Protein AF-A0A166T336-F1 (afdb_monomer)

Structure (mmCIF, N/CA/C/O backbone):
data_AF-A0A166T336-F1
#
_entry.id   AF-A0A166T336-F1
#
loop_
_atom_site.group_PDB
_atom_site.id
_atom_site.type_symbol
_atom_site.label_atom_id
_atom_site.label_alt_id
_atom_site.label_comp_id
_atom_site.label_asym_id
_atom_site.label_entity_id
_atom_site.label_seq_id
_atom_site.pdbx_PDB_ins_code
_atom_site.Cartn_x
_atom_site.Cartn_y
_atom_site.Cartn_z
_atom_site.occupancy
_atom_site.B_iso_or_equiv
_atom_site.auth_seq_id
_atom_site.auth_comp_id
_atom_site.auth_asym_id
_atom_site.auth_atom_id
_atom_site.pdbx_PDB_model_num
ATOM 1 N N . MET A 1 1 ? -34.656 -11.145 31.952 1.00 68.62 1 MET A N 1
ATOM 2 C CA . MET A 1 1 ? -33.276 -11.587 32.269 1.00 68.62 1 MET A CA 1
ATOM 3 C C . MET A 1 1 ? -32.617 -12.523 31.241 1.00 68.62 1 MET A C 1
ATOM 5 O O . MET A 1 1 ? -31.450 -12.271 30.961 1.00 68.62 1 MET A O 1
ATOM 9 N N . PRO A 1 2 ? -33.261 -13.543 30.627 1.00 87.38 2 PRO A N 1
ATOM 10 C CA . PRO A 1 2 ? -32.553 -14.451 29.702 1.00 87.38 2 PRO A CA 1
ATOM 11 C C . PRO A 1 2 ? -32.035 -13.765 28.424 1.00 87.38 2 PRO A C 1
ATOM 13 O O . PRO A 1 2 ? -31.043 -14.204 27.848 1.00 87.38 2 PRO A O 1
ATOM 16 N N . SER A 1 3 ? -32.660 -12.661 28.005 1.00 90.25 3 SER A N 1
ATOM 17 C CA . SER A 1 3 ? -32.215 -11.829 26.881 1.00 90.25 3 SER A CA 1
ATOM 18 C C . SER A 1 3 ? -30.875 -11.129 27.141 1.00 90.25 3 SER A C 1
ATOM 20 O O . SER A 1 3 ? -30.007 -11.144 26.273 1.00 90.25 3 SER A O 1
ATOM 22 N N . LEU A 1 4 ? -30.671 -10.588 28.348 1.00 90.06 4 LEU A N 1
ATOM 23 C CA . LEU A 1 4 ? -29.434 -9.895 28.729 1.00 90.06 4 LEU A CA 1
ATOM 24 C C . LEU A 1 4 ? -28.234 -10.852 28.739 1.00 90.06 4 LEU A C 1
ATOM 26 O O . LEU A 1 4 ? -27.179 -10.531 28.201 1.00 90.06 4 LEU A O 1
ATOM 30 N N . LEU A 1 5 ? -28.411 -12.056 29.293 1.00 94.00 5 LEU A N 1
ATOM 31 C CA . LEU A 1 5 ? -27.352 -13.067 29.327 1.00 94.00 5 LEU A CA 1
ATOM 32 C C . LEU A 1 5 ? -26.955 -13.528 27.914 1.00 94.00 5 LEU A C 1
ATOM 34 O O . LEU A 1 5 ? -25.774 -13.733 27.644 1.00 94.00 5 LEU A O 1
ATOM 38 N N . ARG A 1 6 ? -27.926 -13.676 27.000 1.00 93.38 6 ARG A N 1
ATOM 39 C CA . ARG A 1 6 ? -27.652 -14.007 25.591 1.00 93.38 6 ARG A CA 1
ATOM 40 C C . ARG A 1 6 ? -26.873 -12.891 24.898 1.00 93.38 6 ARG A C 1
ATOM 42 O O . ARG A 1 6 ? -25.884 -13.189 24.239 1.00 93.38 6 ARG A O 1
ATOM 49 N N . LEU A 1 7 ? -27.271 -11.633 25.096 1.00 88.00 7 LEU A N 1
ATOM 50 C CA . LEU A 1 7 ? -26.566 -10.478 24.540 1.00 88.00 7 LEU A CA 1
ATOM 51 C C . LEU A 1 7 ? -25.111 -10.422 25.025 1.00 88.00 7 LEU A C 1
ATOM 53 O O . LEU A 1 7 ? -24.202 -10.325 24.207 1.00 88.00 7 LEU A O 1
ATOM 57 N N . LEU A 1 8 ? -24.883 -10.560 26.336 1.00 88.88 8 LEU A N 1
ATOM 58 C CA . LEU A 1 8 ? -23.537 -10.566 26.918 1.00 88.88 8 LEU A CA 1
ATOM 59 C C . LEU A 1 8 ? -22.659 -11.677 26.335 1.00 88.88 8 LEU A C 1
ATOM 61 O O . LEU A 1 8 ? -21.492 -11.441 26.040 1.00 88.88 8 LEU A O 1
ATOM 65 N N . ARG A 1 9 ? -23.220 -12.873 26.112 1.00 92.44 9 ARG A N 1
ATOM 66 C CA . ARG A 1 9 ? -22.494 -13.970 25.457 1.00 92.44 9 ARG A CA 1
ATOM 67 C C . ARG A 1 9 ? -22.109 -13.623 24.022 1.00 92.44 9 ARG A C 1
ATOM 69 O O . ARG A 1 9 ? -20.972 -13.870 23.645 1.00 92.44 9 ARG A O 1
ATOM 76 N N . VAL A 1 10 ? -23.019 -13.048 23.235 1.00 90.25 10 VAL A N 1
ATOM 77 C CA . VAL A 1 10 ? -22.729 -12.647 21.846 1.00 90.25 10 VAL A CA 1
ATOM 78 C C . VAL A 1 10 ? -21.634 -11.582 21.803 1.00 90.25 10 VAL A C 1
ATOM 80 O O . VAL A 1 10 ? -20.696 -11.715 21.025 1.00 90.25 10 VAL A O 1
ATOM 83 N N . VAL A 1 11 ? -21.706 -10.572 22.674 1.00 86.81 11 VAL A N 1
ATOM 84 C CA . VAL A 1 11 ? -20.679 -9.523 22.775 1.00 86.81 11 VAL A CA 1
ATOM 85 C C . VAL A 1 11 ? -19.325 -10.113 23.178 1.00 86.81 11 VAL A C 1
ATOM 87 O O . VAL A 1 11 ? -18.314 -9.785 22.562 1.00 86.81 11 VAL A O 1
ATOM 90 N N . ALA A 1 12 ? -19.297 -11.022 24.157 1.00 88.19 12 ALA A N 1
ATOM 91 C CA . ALA A 1 12 ? -18.069 -11.698 24.567 1.00 88.19 12 ALA A CA 1
ATOM 92 C C . ALA A 1 12 ? -17.454 -12.516 23.419 1.00 88.19 12 ALA A C 1
ATOM 94 O O . ALA A 1 12 ? -16.256 -12.415 23.170 1.00 88.19 12 ALA A O 1
ATOM 95 N N . TRP A 1 13 ? -18.264 -13.273 22.673 1.00 93.62 13 TRP A N 1
ATOM 96 C CA . TRP A 1 13 ? -17.788 -14.030 21.512 1.00 93.62 13 TRP A CA 1
ATOM 97 C C . TRP A 1 13 ? -17.299 -13.133 20.376 1.00 93.62 13 TRP A C 1
ATOM 99 O O . TRP A 1 13 ? -16.266 -13.427 19.780 1.00 93.62 13 TRP A O 1
ATOM 109 N N . ALA A 1 14 ? -17.990 -12.025 20.104 1.00 89.25 14 ALA A N 1
ATOM 110 C CA . ALA A 1 14 ? -17.545 -11.044 19.119 1.00 89.25 14 ALA A CA 1
ATOM 111 C C . ALA A 1 14 ? -16.184 -10.448 19.510 1.00 89.25 14 ALA A C 1
ATOM 113 O O . ALA A 1 14 ? -15.286 -10.369 18.675 1.00 89.25 14 ALA A O 1
ATOM 114 N N . PHE A 1 15 ? -16.000 -10.107 20.788 1.00 88.50 15 PHE A N 1
ATOM 115 C CA . PHE A 1 15 ? -14.723 -9.622 21.307 1.00 88.50 15 PHE A CA 1
ATOM 116 C C . PHE A 1 15 ? -13.604 -10.661 21.150 1.00 88.50 15 PHE A C 1
ATOM 118 O O . PHE A 1 15 ? -12.539 -10.335 20.628 1.00 88.50 15 PHE A O 1
ATOM 125 N N . VAL A 1 16 ? -13.853 -11.922 21.521 1.00 93.81 16 VAL A N 1
ATOM 126 C CA . VAL A 1 16 ? -12.892 -13.022 21.316 1.00 93.81 16 VAL A CA 1
ATOM 127 C C . VAL A 1 16 ? -12.541 -13.178 19.833 1.00 93.81 16 VAL A C 1
ATOM 129 O O . VAL A 1 16 ? -11.367 -13.327 19.503 1.00 93.81 16 VAL A O 1
ATOM 132 N N . GLY A 1 17 ? -13.524 -13.082 18.933 1.00 93.62 17 GLY A N 1
ATOM 133 C CA . GLY A 1 17 ? -13.304 -13.129 17.487 1.00 93.62 17 GLY A CA 1
ATOM 134 C C . GLY A 1 17 ? -12.414 -11.992 16.979 1.00 93.62 17 GLY A C 1
ATOM 135 O O . GLY A 1 17 ? -11.491 -12.236 16.206 1.00 93.62 17 GLY A O 1
ATOM 136 N N . VAL A 1 18 ? -12.629 -10.764 17.458 1.00 92.69 18 VAL A N 1
ATOM 137 C CA . VAL A 1 18 ? -11.790 -9.598 17.128 1.00 92.69 18 VAL A CA 1
ATOM 138 C C . VAL A 1 18 ? -10.354 -9.798 17.615 1.00 92.69 18 VAL A C 1
ATOM 140 O O . VAL A 1 18 ? -9.417 -9.593 16.847 1.00 92.69 18 VAL A O 1
ATOM 143 N N . VAL A 1 19 ? -10.166 -10.254 18.857 1.00 93.19 19 VAL A N 1
ATOM 144 C CA . VAL A 1 19 ? -8.833 -10.544 19.412 1.00 93.19 19 VAL A CA 1
ATOM 145 C C . VAL A 1 19 ? -8.134 -11.649 18.618 1.00 93.19 19 VAL A C 1
ATOM 147 O O . VAL A 1 19 ? -6.955 -11.515 18.297 1.00 93.19 19 VAL A O 1
ATOM 150 N N . ALA A 1 20 ? -8.854 -12.710 18.245 1.00 96.25 20 ALA A N 1
ATOM 151 C CA . ALA A 1 20 ? -8.314 -13.785 17.421 1.00 96.25 20 ALA A CA 1
ATOM 152 C C . ALA A 1 20 ? -7.894 -13.285 16.030 1.00 96.25 20 ALA A C 1
ATOM 154 O O . ALA A 1 20 ? -6.808 -13.623 15.568 1.00 96.25 20 ALA A O 1
ATOM 155 N N . LEU A 1 21 ? -8.698 -12.435 15.383 1.00 95.62 21 LEU A N 1
ATOM 156 C CA . LEU A 1 21 ? -8.349 -11.823 14.097 1.00 95.62 21 LEU A CA 1
ATOM 157 C C . LEU A 1 21 ? -7.102 -10.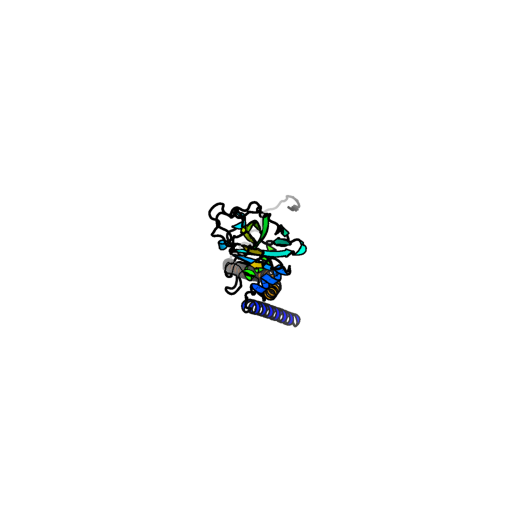939 14.195 1.00 95.62 21 LEU A C 1
ATOM 159 O O . LEU A 1 21 ? -6.235 -11.022 13.328 1.00 95.62 21 LEU A O 1
ATOM 163 N N . ILE A 1 22 ? -6.979 -10.136 15.257 1.00 93.62 22 ILE A N 1
ATOM 164 C CA . ILE A 1 22 ? -5.773 -9.338 15.519 1.00 93.62 22 ILE A CA 1
ATOM 165 C C . ILE A 1 22 ? -4.563 -10.259 15.718 1.00 93.62 22 ILE A C 1
ATOM 167 O O . ILE A 1 22 ? -3.517 -10.026 15.119 1.00 93.62 22 ILE A O 1
ATOM 171 N N . ALA A 1 23 ? -4.700 -11.331 16.502 1.00 95.12 23 ALA A N 1
ATOM 172 C CA . ALA A 1 23 ? -3.620 -12.290 16.720 1.00 95.12 23 ALA A CA 1
ATOM 173 C C . ALA A 1 23 ? -3.179 -12.958 15.409 1.00 95.12 23 ALA A C 1
ATOM 175 O O . ALA A 1 23 ? -1.985 -13.011 15.122 1.00 95.12 23 ALA A O 1
ATOM 176 N N . VAL A 1 24 ? -4.130 -13.397 14.575 1.00 95.81 24 VAL A N 1
ATOM 177 C CA . VAL A 1 24 ? -3.839 -13.944 13.241 1.00 95.81 24 VAL A CA 1
ATOM 178 C C . VAL A 1 24 ? -3.132 -12.902 12.381 1.00 95.81 24 VAL A C 1
ATOM 180 O O . VAL A 1 24 ? -2.123 -13.223 11.766 1.00 95.81 24 VAL A O 1
ATOM 183 N N . PHE A 1 25 ? -3.605 -11.654 12.367 1.00 93.75 25 PHE A N 1
ATOM 184 C CA . PHE A 1 25 ? -2.986 -10.570 11.605 1.00 93.75 25 PHE A CA 1
ATOM 185 C C . PHE A 1 25 ? -1.523 -10.326 12.007 1.00 93.75 25 PHE A C 1
ATOM 187 O O . PHE A 1 25 ? -0.658 -10.187 11.141 1.00 93.75 25 PHE A O 1
ATOM 194 N N . VAL A 1 26 ? -1.242 -10.302 13.312 1.00 93.00 26 VAL A N 1
ATOM 195 C CA . VAL A 1 26 ? 0.105 -10.103 13.862 1.00 93.00 26 VAL A CA 1
ATOM 196 C C . VAL A 1 26 ? 1.005 -11.296 13.524 1.00 93.00 26 VAL A C 1
ATOM 198 O O . VAL A 1 26 ? 2.103 -11.100 13.014 1.00 93.00 26 VAL A O 1
ATOM 201 N N . ILE A 1 27 ? 0.539 -12.527 13.745 1.00 95.1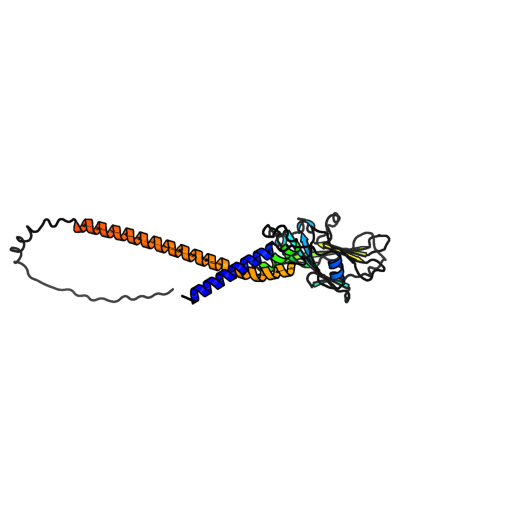9 27 ILE A N 1
ATOM 202 C CA . ILE A 1 27 ? 1.351 -13.748 13.589 1.00 95.19 27 ILE A CA 1
ATOM 203 C C . ILE A 1 27 ? 1.592 -14.112 12.121 1.00 95.19 27 ILE A C 1
ATOM 205 O O . ILE A 1 27 ? 2.584 -14.774 11.813 1.00 95.19 27 ILE A O 1
ATOM 209 N N . LEU A 1 28 ? 0.706 -13.705 11.206 1.00 94.94 28 LEU A N 1
ATOM 210 C CA . LEU A 1 28 ? 0.866 -14.021 9.791 1.00 94.94 28 LEU A CA 1
ATOM 211 C C . LEU A 1 28 ? 2.255 -13.537 9.324 1.00 94.94 28 LEU A C 1
ATOM 213 O O . LEU A 1 28 ? 2.646 -12.413 9.656 1.00 94.94 28 LEU A O 1
ATOM 217 N N . PRO A 1 29 ? 3.025 -14.341 8.574 1.00 94.25 29 PRO A N 1
ATOM 218 C CA . PRO A 1 29 ? 4.284 -13.894 7.981 1.00 94.25 29 PRO A CA 1
ATOM 219 C C . PRO A 1 29 ? 4.010 -13.004 6.763 1.00 94.25 29 PRO A C 1
ATOM 221 O O . PRO A 1 29 ? 2.912 -13.028 6.218 1.00 94.25 29 PRO A O 1
ATOM 224 N N . SER A 1 30 ? 4.974 -12.197 6.320 1.00 93.31 30 SER A N 1
ATOM 225 C CA . SER A 1 30 ? 4.875 -11.406 5.078 1.00 93.31 30 SER A CA 1
ATOM 226 C C . SER A 1 30 ? 5.992 -11.839 4.114 1.00 93.31 30 SER A C 1
ATOM 228 O O . SER A 1 30 ? 6.984 -11.131 3.951 1.00 93.31 30 SER A O 1
ATOM 230 N N . PRO A 1 31 ? 5.903 -13.054 3.534 1.00 94.12 31 PRO A N 1
ATOM 231 C CA . PRO A 1 31 ? 6.955 -13.573 2.666 1.00 94.12 31 PRO A CA 1
ATOM 232 C C . PRO A 1 31 ? 7.032 -12.771 1.364 1.00 94.12 31 PRO A C 1
ATOM 234 O O . PRO A 1 31 ? 6.005 -12.479 0.745 1.00 94.12 31 PRO A O 1
ATOM 237 N N . ALA A 1 32 ? 8.249 -12.445 0.931 1.00 90.81 32 ALA A N 1
ATOM 238 C CA . ALA A 1 32 ? 8.471 -11.815 -0.364 1.00 90.81 32 ALA A CA 1
ATOM 239 C C . ALA A 1 32 ? 8.091 -12.769 -1.509 1.00 90.81 32 ALA A C 1
ATOM 241 O O . ALA A 1 32 ? 8.280 -13.983 -1.417 1.00 90.81 32 ALA A O 1
ATOM 242 N N . VAL A 1 33 ? 7.555 -12.208 -2.592 1.00 92.75 33 VAL A N 1
ATOM 243 C CA . VAL A 1 33 ? 7.304 -12.945 -3.837 1.00 92.75 33 VAL A CA 1
ATOM 244 C C . VAL A 1 33 ? 8.614 -13.057 -4.614 1.00 92.75 33 VAL A C 1
ATOM 246 O O . VAL A 1 33 ? 9.404 -12.114 -4.632 1.00 92.75 33 VAL A O 1
ATOM 249 N N . LEU A 1 34 ? 8.841 -14.209 -5.246 1.00 93.31 34 LEU A N 1
ATOM 250 C CA . LEU A 1 34 ? 9.994 -14.440 -6.115 1.00 93.31 34 LEU A CA 1
ATOM 251 C C . LEU A 1 34 ? 9.969 -13.476 -7.306 1.00 93.31 34 LEU A C 1
ATOM 253 O O . LEU A 1 34 ? 8.948 -13.350 -7.979 1.00 93.31 34 LEU A O 1
ATOM 257 N N . GLU A 1 35 ? 11.106 -12.841 -7.590 1.00 91.56 35 GLU A N 1
ATOM 258 C CA . GLU A 1 35 ? 11.225 -11.875 -8.689 1.00 91.56 35 GLU A CA 1
ATOM 259 C C . GLU A 1 35 ? 10.872 -12.499 -10.042 1.00 91.56 35 GLU A C 1
ATOM 261 O O . GLU A 1 35 ? 10.060 -11.941 -10.768 1.00 91.56 35 GLU A O 1
ATOM 266 N N . SER A 1 36 ? 11.328 -13.723 -10.318 1.00 92.56 36 SER A N 1
ATOM 267 C CA . SER A 1 36 ? 10.994 -14.441 -11.556 1.00 92.56 36 SER A CA 1
ATOM 268 C C . SER A 1 36 ? 9.488 -14.625 -11.773 1.00 92.56 36 SER A C 1
ATOM 270 O O . SER A 1 36 ? 9.009 -14.577 -12.903 1.00 92.56 36 SER A O 1
ATOM 272 N N . THR A 1 37 ? 8.706 -14.801 -10.702 1.00 93.56 37 THR A N 1
ATOM 273 C CA . THR A 1 37 ? 7.242 -14.857 -10.802 1.00 93.56 37 THR A CA 1
ATOM 274 C C . THR A 1 37 ? 6.666 -13.506 -11.214 1.00 93.56 37 THR A C 1
ATOM 276 O O . THR A 1 37 ? 5.720 -13.461 -11.989 1.00 93.56 37 THR A O 1
ATOM 279 N N . LEU A 1 38 ? 7.227 -12.402 -10.721 1.00 94.06 38 LEU A N 1
ATOM 280 C CA . LEU A 1 38 ? 6.783 -11.054 -11.078 1.00 94.06 38 LEU A CA 1
ATOM 281 C C . LEU A 1 38 ? 7.121 -10.725 -12.531 1.00 94.06 38 LEU A C 1
ATOM 283 O O . LEU A 1 38 ? 6.275 -10.174 -13.226 1.00 94.06 38 LEU A O 1
ATOM 287 N N . GLU A 1 39 ? 8.323 -11.086 -12.980 1.00 94.00 39 GLU A N 1
ATOM 288 C CA . GLU A 1 39 ? 8.782 -10.907 -14.362 1.00 94.00 39 GLU A CA 1
ATOM 289 C C . GLU A 1 39 ? 7.899 -11.675 -15.350 1.00 94.00 39 GLU A C 1
ATOM 291 O O . GLU A 1 39 ? 7.474 -11.122 -16.363 1.00 94.00 39 GLU A O 1
ATOM 296 N N . ASN A 1 40 ? 7.554 -12.922 -15.018 1.00 94.56 40 ASN A N 1
ATOM 297 C CA . ASN A 1 40 ? 6.629 -13.715 -15.822 1.00 94.56 40 ASN A CA 1
ATOM 298 C C . ASN A 1 40 ? 5.217 -13.120 -15.794 1.00 94.56 40 ASN A C 1
ATOM 300 O O . ASN A 1 40 ? 4.627 -12.919 -16.846 1.00 94.56 40 ASN A O 1
ATOM 304 N N . ASN A 1 41 ? 4.705 -12.744 -14.616 1.00 95.81 41 ASN A N 1
ATOM 305 C CA . ASN A 1 41 ? 3.370 -12.159 -14.495 1.00 95.81 41 ASN A CA 1
ATOM 306 C C . ASN A 1 41 ? 3.215 -10.899 -15.352 1.00 95.81 41 ASN A C 1
ATOM 308 O O . ASN A 1 41 ? 2.233 -10.783 -16.076 1.00 95.81 41 ASN A O 1
ATOM 312 N N . ILE A 1 42 ? 4.166 -9.958 -15.286 1.00 95.50 42 ILE A N 1
ATOM 313 C CA . ILE A 1 42 ? 4.071 -8.742 -16.099 1.00 95.50 42 ILE A CA 1
ATOM 314 C C . ILE A 1 42 ? 4.178 -9.066 -17.590 1.00 95.50 42 ILE A C 1
ATOM 316 O O . ILE A 1 42 ? 3.417 -8.502 -18.367 1.00 95.50 42 ILE A O 1
ATOM 320 N N . ARG A 1 43 ? 5.054 -9.998 -17.989 1.00 93.62 43 ARG A N 1
ATOM 321 C CA . ARG A 1 43 ? 5.187 -10.443 -19.383 1.00 93.62 43 ARG A CA 1
ATOM 322 C C . ARG A 1 43 ? 3.896 -11.065 -19.914 1.00 93.62 43 ARG A C 1
ATOM 324 O O . ARG A 1 43 ? 3.513 -10.758 -21.034 1.00 93.62 43 ARG A O 1
ATOM 331 N N . ASP A 1 44 ? 3.201 -11.835 -19.082 1.00 94.75 44 ASP A N 1
ATOM 332 C CA . ASP A 1 44 ? 1.901 -12.449 -19.383 1.00 94.75 44 ASP A CA 1
ATOM 333 C C . ASP A 1 44 ? 0.732 -11.437 -19.331 1.00 94.75 44 ASP A C 1
ATOM 335 O O . ASP A 1 44 ? -0.441 -11.807 -19.414 1.00 94.75 44 ASP A O 1
ATOM 339 N N . GLY A 1 45 ? 1.028 -10.146 -19.142 1.00 95.06 45 GLY A N 1
ATOM 340 C CA . GLY A 1 45 ? 0.048 -9.066 -19.051 1.00 95.06 45 GLY A CA 1
ATOM 341 C C . GLY A 1 45 ? -0.741 -9.024 -17.744 1.00 95.06 45 GLY A C 1
ATOM 342 O O . GLY A 1 45 ? -1.726 -8.289 -17.628 1.00 95.06 45 GLY A O 1
ATOM 343 N N . LEU A 1 46 ? -0.315 -9.773 -16.725 1.00 96.75 46 LEU A N 1
ATOM 344 C CA . LEU A 1 46 ? -0.891 -9.695 -15.390 1.00 96.75 46 LEU A CA 1
ATOM 345 C C . LEU A 1 46 ? -0.360 -8.456 -14.652 1.00 96.75 46 LEU A C 1
ATOM 347 O O . LEU A 1 46 ? 0.828 -8.131 -14.721 1.00 96.75 46 LEU A O 1
ATOM 351 N N . PRO A 1 47 ? -1.218 -7.758 -13.892 1.00 96.44 47 PRO A N 1
ATOM 352 C CA . PRO A 1 47 ? -0.806 -6.563 -13.181 1.00 96.44 47 PRO A CA 1
ATOM 353 C C . PRO A 1 47 ? 0.147 -6.893 -12.028 1.00 96.44 47 PRO A C 1
ATOM 355 O O . PRO A 1 47 ? -0.181 -7.665 -11.124 1.00 96.44 47 PRO A O 1
ATOM 358 N N . VAL A 1 48 ? 1.293 -6.221 -12.003 1.00 96.56 48 VAL A N 1
ATOM 359 C CA . VAL A 1 48 ? 2.301 -6.322 -10.948 1.00 96.56 48 VAL A CA 1
ATOM 360 C C . VAL A 1 48 ? 2.326 -5.037 -10.134 1.00 96.56 48 VAL A C 1
ATOM 362 O O . VAL A 1 48 ? 2.660 -3.959 -10.618 1.00 96.56 48 VAL A O 1
ATOM 365 N N . MET A 1 49 ? 1.980 -5.147 -8.857 1.00 95.81 49 MET A N 1
ATOM 366 C CA . MET A 1 49 ? 2.032 -4.036 -7.912 1.00 95.81 49 MET A CA 1
ATOM 367 C C . MET A 1 49 ? 3.416 -3.996 -7.254 1.00 95.81 49 MET A C 1
ATOM 369 O O . MET A 1 49 ? 3.838 -4.985 -6.655 1.00 95.81 49 MET A O 1
ATOM 373 N N . ARG A 1 50 ? 4.107 -2.857 -7.328 1.00 95.94 50 ARG A N 1
ATOM 374 C CA . ARG A 1 50 ? 5.411 -2.634 -6.689 1.00 95.94 50 ARG A CA 1
ATOM 375 C C . ARG A 1 50 ? 5.373 -1.411 -5.793 1.00 95.94 50 ARG A C 1
ATOM 377 O O . ARG A 1 50 ? 4.892 -0.366 -6.216 1.00 95.94 50 ARG A O 1
ATOM 384 N N . ALA A 1 51 ? 5.893 -1.536 -4.578 1.00 95.12 51 ALA A N 1
ATOM 385 C CA . ALA A 1 51 ? 6.152 -0.411 -3.691 1.00 95.12 51 ALA A CA 1
ATOM 386 C C . ALA A 1 51 ? 7.637 -0.050 -3.697 1.00 95.12 51 ALA A C 1
ATOM 388 O O . ALA A 1 51 ? 8.484 -0.934 -3.790 1.00 95.12 51 ALA A O 1
ATOM 389 N N . TYR A 1 52 ? 7.932 1.237 -3.568 1.00 94.75 52 TYR A N 1
ATOM 390 C CA . TYR A 1 52 ? 9.253 1.842 -3.664 1.00 94.75 52 TYR A CA 1
ATOM 391 C C . TYR A 1 52 ? 9.450 2.817 -2.506 1.00 94.75 52 TYR A C 1
ATOM 393 O O . TYR A 1 52 ? 8.534 3.564 -2.155 1.00 94.75 52 TYR A O 1
ATOM 401 N N . LYS A 1 53 ? 10.650 2.841 -1.925 1.00 92.06 53 LYS A N 1
ATOM 402 C CA . LYS A 1 53 ? 11.012 3.832 -0.901 1.00 92.06 53 LYS A CA 1
ATOM 403 C C . LYS A 1 53 ? 11.253 5.200 -1.528 1.00 92.06 53 LYS A C 1
ATOM 405 O O . LYS A 1 53 ? 12.113 5.336 -2.393 1.00 92.06 53 LYS A O 1
ATOM 410 N N . VAL A 1 54 ? 10.558 6.226 -1.051 1.00 89.50 54 VAL A N 1
ATOM 411 C CA . VAL A 1 54 ? 10.640 7.591 -1.595 1.00 89.50 54 VAL A CA 1
ATOM 412 C C . VAL A 1 54 ? 12.089 8.092 -1.631 1.00 89.50 54 VAL A C 1
ATOM 414 O O . VAL A 1 54 ? 12.559 8.523 -2.679 1.00 89.50 54 VAL A O 1
ATOM 417 N N . GLU A 1 55 ? 12.828 7.938 -0.531 1.00 87.06 55 GLU A N 1
ATOM 418 C CA . GLU A 1 55 ? 14.197 8.459 -0.366 1.00 87.06 55 GLU A CA 1
ATOM 419 C C . GLU A 1 55 ? 15.214 7.941 -1.394 1.00 87.06 55 GLU A C 1
ATOM 421 O O . GLU A 1 55 ? 16.218 8.599 -1.653 1.00 87.06 55 GLU A O 1
ATOM 426 N N . GLN A 1 56 ? 14.972 6.759 -1.967 1.00 88.06 56 GLN A N 1
ATOM 427 C CA . GLN A 1 56 ? 15.909 6.100 -2.884 1.00 88.06 56 GLN A CA 1
ATOM 428 C C . GLN A 1 56 ? 15.656 6.470 -4.342 1.00 88.06 56 GLN A C 1
ATOM 430 O O . GLN A 1 56 ? 16.591 6.568 -5.130 1.00 88.06 56 GLN A O 1
ATOM 435 N N . PHE A 1 57 ? 14.390 6.673 -4.706 1.00 87.25 57 PHE A N 1
ATOM 436 C CA . PHE A 1 57 ? 13.981 6.905 -6.093 1.00 87.25 57 PHE A CA 1
ATOM 437 C C . PHE A 1 57 ? 13.658 8.372 -6.383 1.00 87.25 57 PHE A C 1
ATOM 439 O O . PHE A 1 57 ? 13.485 8.745 -7.543 1.00 87.25 57 PHE A O 1
ATOM 446 N N . MET A 1 58 ? 13.566 9.208 -5.347 1.00 81.06 58 MET A N 1
ATOM 447 C CA . MET A 1 58 ? 13.229 10.620 -5.465 1.00 81.06 58 MET A CA 1
ATOM 448 C C . MET A 1 58 ? 14.231 11.476 -4.689 1.00 81.06 58 MET A C 1
ATOM 450 O O . MET A 1 58 ? 14.191 11.514 -3.456 1.00 81.06 58 MET A O 1
ATOM 454 N N . PRO A 1 59 ? 15.129 12.203 -5.374 1.00 69.94 59 PRO A N 1
ATOM 455 C CA . PRO A 1 59 ? 16.001 13.146 -4.701 1.00 69.94 59 PRO A CA 1
ATOM 456 C C . PRO A 1 59 ? 15.176 14.279 -4.082 1.00 69.94 59 PRO A C 1
ATOM 458 O O . PRO A 1 59 ? 14.167 14.735 -4.623 1.00 69.94 59 PRO A O 1
ATOM 461 N N . HIS A 1 60 ? 15.666 14.775 -2.950 1.00 68.00 60 HIS A N 1
ATOM 462 C CA . HIS A 1 60 ? 15.032 15.795 -2.114 1.00 68.00 60 HIS A CA 1
ATOM 463 C C . HIS A 1 60 ? 14.635 17.089 -2.852 1.00 68.00 60 HIS A C 1
ATOM 465 O O . HIS A 1 60 ? 13.774 17.823 -2.374 1.00 68.00 60 HIS A O 1
ATOM 471 N N . SER A 1 61 ? 15.244 17.374 -4.004 1.00 58.88 61 SER A N 1
ATOM 472 C CA . SER A 1 61 ? 15.019 18.578 -4.810 1.00 58.88 61 SER A CA 1
ATOM 473 C C . SER A 1 61 ? 13.792 18.523 -5.729 1.00 58.88 61 SER A C 1
ATOM 475 O O . SER A 1 61 ? 13.399 19.559 -6.258 1.00 58.88 61 SER A O 1
ATOM 477 N N . ILE A 1 62 ? 13.195 17.345 -5.948 1.00 59.38 62 ILE A N 1
ATOM 478 C CA . ILE A 1 62 ? 12.130 17.135 -6.950 1.00 59.38 62 ILE A CA 1
ATOM 479 C C . ILE A 1 62 ? 10.718 17.295 -6.365 1.00 59.38 62 ILE A C 1
ATOM 481 O O . ILE A 1 62 ? 9.739 17.412 -7.105 1.00 59.38 62 ILE A O 1
ATOM 485 N N . PHE A 1 63 ? 10.587 17.352 -5.042 1.00 59.03 63 PHE A N 1
ATOM 486 C CA . PHE A 1 63 ? 9.282 17.456 -4.404 1.00 59.03 63 PHE A CA 1
ATOM 487 C C . PHE A 1 63 ? 8.655 18.833 -4.635 1.00 59.03 63 PHE A C 1
ATOM 489 O O . PHE A 1 63 ? 9.110 19.846 -4.106 1.00 59.03 63 PHE A O 1
ATOM 496 N N . THR A 1 64 ? 7.540 18.855 -5.362 1.00 53.44 64 THR A N 1
ATOM 497 C CA . THR A 1 64 ? 6.519 19.883 -5.158 1.00 53.44 64 THR A CA 1
ATOM 498 C C . THR A 1 64 ? 5.967 19.722 -3.738 1.00 53.44 64 THR A C 1
ATOM 500 O O . THR A 1 64 ? 5.884 18.603 -3.224 1.00 53.44 64 THR A O 1
ATOM 503 N N . SER A 1 65 ? 5.608 20.827 -3.081 1.00 54.09 65 SER A N 1
ATOM 504 C CA . SER A 1 65 ? 5.169 20.881 -1.672 1.00 54.09 65 SER A CA 1
ATOM 505 C C . SER A 1 65 ? 4.109 19.841 -1.275 1.00 54.09 65 SER A C 1
ATOM 507 O O . SER A 1 65 ? 4.031 19.469 -0.107 1.00 54.09 65 SER A O 1
ATOM 509 N N . ASP A 1 66 ? 3.329 19.339 -2.233 1.00 53.19 66 ASP A N 1
ATOM 510 C CA . ASP A 1 66 ? 2.237 18.390 -2.004 1.00 53.19 66 ASP A CA 1
ATOM 511 C C . ASP A 1 66 ? 2.702 16.952 -1.733 1.00 53.19 66 ASP A C 1
ATOM 513 O O . ASP A 1 66 ? 2.113 16.263 -0.902 1.00 53.19 66 ASP A O 1
ATOM 517 N N . ALA A 1 67 ? 3.785 16.498 -2.374 1.00 48.19 67 ALA A N 1
ATOM 518 C CA . ALA A 1 67 ? 4.301 15.135 -2.202 1.00 48.19 67 ALA A CA 1
ATOM 519 C C . ALA A 1 67 ? 5.083 14.962 -0.888 1.00 48.19 67 ALA A C 1
ATOM 521 O O . ALA A 1 67 ? 5.266 13.842 -0.416 1.00 48.19 67 ALA A O 1
ATOM 522 N N . ARG A 1 68 ? 5.504 16.078 -0.277 1.00 50.53 68 ARG A N 1
ATOM 523 C CA . ARG A 1 68 ? 6.200 16.118 1.013 1.00 50.53 68 ARG A CA 1
ATOM 524 C C . ARG A 1 68 ? 5.323 16.655 2.141 1.00 50.53 68 ARG A C 1
ATOM 526 O O . ARG A 1 68 ? 5.861 17.163 3.127 1.00 50.53 68 ARG A O 1
ATOM 533 N N . ARG A 1 69 ? 3.990 16.496 2.065 1.00 54.94 69 ARG A N 1
ATOM 534 C CA . ARG A 1 69 ? 3.217 16.439 3.319 1.00 54.94 69 ARG A CA 1
ATOM 535 C C . ARG A 1 69 ? 3.947 15.427 4.219 1.00 54.94 69 ARG A C 1
ATOM 537 O O . ARG A 1 69 ? 4.205 14.321 3.749 1.00 54.94 69 ARG A O 1
ATOM 544 N N . PRO A 1 70 ? 4.383 15.821 5.425 1.00 51.97 70 PRO A N 1
ATOM 545 C CA . PRO A 1 70 ? 5.705 15.468 5.972 1.00 51.97 70 PRO A CA 1
ATOM 546 C C . PRO A 1 70 ? 5.952 14.002 6.388 1.00 51.97 70 PRO A C 1
ATOM 548 O O . PRO A 1 70 ? 6.842 13.759 7.191 1.00 51.97 70 PRO A O 1
ATOM 551 N N . LEU A 1 71 ? 5.203 13.017 5.887 1.00 58.81 71 LEU A N 1
ATOM 552 C CA . LEU A 1 71 ? 5.150 11.671 6.466 1.00 58.81 71 LEU A CA 1
ATOM 553 C C . LEU A 1 71 ? 5.196 10.503 5.455 1.00 58.81 71 LEU A C 1
ATOM 555 O O . LEU A 1 71 ? 5.069 9.361 5.882 1.00 58.81 71 LEU A O 1
ATOM 559 N N . LYS A 1 72 ? 5.327 10.733 4.136 1.00 78.06 72 LYS A N 1
ATOM 560 C CA . LYS A 1 72 ? 5.281 9.628 3.151 1.00 78.06 72 LYS A CA 1
ATOM 561 C C . LYS A 1 72 ? 6.664 9.038 2.882 1.00 78.06 72 LYS A C 1
ATOM 563 O O . LYS A 1 72 ? 7.488 9.674 2.231 1.00 78.06 72 LYS A O 1
ATOM 568 N N . ASP A 1 73 ? 6.870 7.795 3.308 1.00 87.62 73 ASP A N 1
ATOM 569 C CA . ASP A 1 73 ? 8.152 7.083 3.185 1.00 87.62 73 ASP A CA 1
ATOM 570 C C . ASP A 1 73 ? 8.199 6.150 1.967 1.00 87.62 73 ASP A C 1
ATOM 572 O O . ASP A 1 73 ? 9.272 5.754 1.499 1.00 87.62 73 ASP A O 1
ATOM 576 N N . ALA A 1 74 ? 7.032 5.779 1.437 1.00 91.69 74 ALA A N 1
ATOM 577 C CA . ALA A 1 74 ? 6.906 4.840 0.335 1.00 91.69 74 ALA A CA 1
ATOM 578 C C . ALA A 1 74 ? 5.787 5.227 -0.636 1.00 91.69 74 ALA A C 1
ATOM 580 O O . ALA A 1 74 ? 4.831 5.923 -0.292 1.00 91.69 74 ALA A O 1
ATOM 581 N N . PHE A 1 75 ? 5.891 4.737 -1.864 1.00 92.19 75 PHE A N 1
ATOM 582 C CA . PHE A 1 75 ? 4.842 4.842 -2.870 1.00 92.19 75 PHE A CA 1
ATOM 583 C C . PHE A 1 75 ? 4.699 3.537 -3.640 1.00 92.19 75 PHE A C 1
ATOM 585 O O . PHE A 1 75 ? 5.653 2.773 -3.736 1.00 92.19 75 PHE A O 1
ATOM 592 N N . ALA A 1 76 ? 3.523 3.273 -4.203 1.00 93.81 76 ALA A N 1
ATOM 593 C CA . ALA A 1 76 ? 3.248 2.059 -4.953 1.00 93.81 76 ALA A CA 1
ATOM 594 C C . ALA A 1 76 ? 2.710 2.347 -6.361 1.00 93.81 76 ALA A C 1
ATOM 596 O O . ALA A 1 76 ? 1.857 3.217 -6.562 1.00 93.81 76 ALA A O 1
ATOM 597 N N . ILE A 1 77 ? 3.215 1.581 -7.330 1.00 94.69 77 ILE A N 1
ATOM 598 C CA . ILE A 1 77 ? 2.919 1.674 -8.760 1.00 94.69 77 ILE A CA 1
ATOM 599 C C . ILE A 1 77 ? 2.510 0.304 -9.291 1.00 94.69 77 ILE A C 1
ATOM 601 O O . ILE A 1 77 ? 3.185 -0.698 -9.038 1.00 94.69 77 ILE A O 1
ATOM 605 N N . LYS A 1 78 ? 1.373 0.255 -9.990 1.00 95.88 78 LYS A N 1
ATOM 606 C CA . LYS A 1 78 ? 0.857 -0.939 -10.657 1.00 95.88 78 LYS A CA 1
ATOM 607 C C . LYS A 1 78 ? 1.356 -0.916 -12.091 1.00 95.88 78 LYS A C 1
ATOM 609 O O . LYS A 1 78 ? 1.045 0.010 -12.834 1.00 95.88 78 LYS A O 1
ATOM 614 N N . TRP A 1 79 ? 2.115 -1.928 -12.458 1.00 96.44 79 TRP A N 1
ATOM 615 C CA . TRP A 1 79 ? 2.666 -2.113 -13.787 1.00 96.44 79 TRP A CA 1
ATOM 616 C C . TRP A 1 79 ? 1.874 -3.193 -14.506 1.00 96.44 79 TRP A C 1
ATOM 618 O O . TRP A 1 79 ? 1.670 -4.272 -13.954 1.00 96.44 79 TRP A O 1
ATOM 628 N N . THR A 1 80 ? 1.453 -2.917 -15.731 1.00 96.94 80 THR A N 1
ATOM 629 C CA . THR A 1 80 ? 0.820 -3.912 -16.600 1.00 96.94 80 THR A CA 1
ATOM 630 C C . THR A 1 80 ? 1.418 -3.751 -17.986 1.00 96.94 80 THR A C 1
ATOM 632 O O . THR A 1 80 ? 1.535 -2.627 -18.469 1.00 96.94 80 THR A O 1
ATOM 635 N N . TYR A 1 81 ? 1.808 -4.844 -18.629 1.00 95.81 81 TYR A N 1
ATOM 636 C CA . TYR A 1 81 ? 2.284 -4.814 -20.006 1.00 95.81 81 TYR A CA 1
ATOM 637 C C . TYR A 1 81 ? 1.202 -5.364 -20.932 1.00 95.81 81 TYR A C 1
ATOM 639 O O . TYR A 1 81 ? 0.633 -6.418 -20.679 1.00 95.81 81 TYR A O 1
ATOM 647 N N . ASP A 1 82 ? 0.890 -4.622 -21.984 1.00 95.19 82 ASP A N 1
ATOM 648 C CA . ASP A 1 82 ? 0.004 -5.076 -23.049 1.00 95.19 82 ASP A CA 1
ATOM 649 C C . ASP A 1 82 ? 0.859 -5.431 -24.262 1.00 95.19 82 ASP A C 1
ATOM 651 O O . ASP A 1 82 ? 1.348 -4.546 -24.973 1.00 95.19 82 ASP A O 1
ATOM 655 N N . GLU A 1 83 ? 1.046 -6.735 -24.460 1.00 91.69 83 GLU A N 1
ATOM 656 C CA . GLU A 1 83 ? 1.841 -7.310 -25.545 1.00 91.69 83 GLU A CA 1
ATOM 657 C C . GLU A 1 83 ? 1.282 -6.929 -26.923 1.00 91.69 83 GLU A C 1
ATOM 659 O O . GLU A 1 83 ? 2.051 -6.609 -27.828 1.00 91.69 83 GLU A O 1
ATOM 664 N N . ASN A 1 84 ? -0.046 -6.856 -27.075 1.00 92.25 84 ASN A N 1
ATOM 665 C CA . ASN A 1 84 ? -0.681 -6.595 -28.373 1.00 92.25 84 ASN A CA 1
ATOM 666 C C . ASN A 1 84 ? -0.348 -5.199 -28.903 1.00 92.25 84 ASN A C 1
ATOM 668 O O . ASN A 1 84 ? -0.148 -5.007 -30.100 1.00 92.25 84 ASN A O 1
ATOM 672 N N . ASN A 1 85 ? -0.305 -4.219 -28.001 1.00 90.69 85 ASN A N 1
ATOM 673 C CA . ASN A 1 85 ? -0.014 -2.829 -28.341 1.00 90.69 85 ASN A CA 1
ATOM 674 C C . ASN A 1 85 ? 1.448 -2.446 -28.065 1.00 90.69 85 ASN A C 1
ATOM 676 O O . ASN A 1 85 ? 1.838 -1.297 -28.290 1.00 90.69 85 ASN A O 1
ATOM 680 N N . ASN A 1 86 ? 2.242 -3.388 -27.549 1.00 89.56 86 ASN A N 1
ATOM 681 C CA . ASN A 1 86 ? 3.571 -3.166 -26.998 1.00 89.56 86 ASN A CA 1
ATOM 682 C C . ASN A 1 86 ? 3.629 -1.946 -26.061 1.00 89.56 86 ASN A C 1
ATOM 684 O O . ASN A 1 86 ? 4.500 -1.073 -26.166 1.00 89.56 86 ASN A O 1
ATOM 688 N N . THR A 1 87 ? 2.642 -1.836 -25.170 1.00 91.38 87 THR A N 1
ATOM 689 C CA . THR A 1 87 ? 2.514 -0.688 -24.269 1.00 91.38 87 THR A CA 1
ATOM 690 C C . THR A 1 87 ? 2.674 -1.087 -22.824 1.00 91.38 87 THR A C 1
ATOM 692 O O . THR A 1 87 ? 2.063 -2.049 -22.370 1.00 91.38 87 THR A O 1
ATOM 695 N N . LEU A 1 88 ? 3.431 -0.290 -22.076 1.00 92.31 88 LEU A N 1
ATOM 696 C CA . LEU A 1 88 ? 3.430 -0.372 -20.628 1.00 92.31 88 LEU A CA 1
ATOM 697 C C . LEU A 1 88 ? 2.381 0.586 -20.057 1.00 92.31 88 LEU A C 1
ATOM 699 O O . LEU A 1 88 ? 2.422 1.805 -20.279 1.00 92.31 88 LEU A O 1
ATOM 703 N N . LEU A 1 89 ? 1.455 0.013 -19.300 1.00 94.19 89 LEU A N 1
ATOM 704 C CA . LEU A 1 89 ? 0.462 0.724 -18.522 1.00 94.19 89 LEU A CA 1
ATOM 705 C C . LEU A 1 89 ? 0.982 0.930 -17.102 1.00 94.19 89 LEU A C 1
ATOM 707 O O . LEU A 1 89 ? 1.541 0.023 -16.479 1.00 94.19 89 LEU A O 1
ATOM 711 N N . VAL A 1 90 ? 0.746 2.129 -16.581 1.00 93.50 90 VAL A N 1
ATOM 712 C CA . VAL A 1 90 ? 1.064 2.493 -15.202 1.00 93.50 90 VAL A CA 1
ATOM 713 C C . VAL A 1 90 ? -0.230 2.894 -14.517 1.00 93.50 90 VAL A C 1
ATOM 715 O O . VAL A 1 90 ? -0.895 3.830 -14.946 1.00 93.50 90 VAL A O 1
ATOM 718 N N . ASN A 1 91 ? -0.619 2.154 -13.480 1.00 91.12 91 ASN A N 1
ATOM 719 C CA . ASN A 1 91 ? -1.911 2.293 -12.806 1.00 91.12 91 ASN A CA 1
ATOM 720 C C . ASN A 1 91 ? -3.094 2.272 -13.788 1.00 91.12 91 ASN A C 1
ATOM 722 O O . ASN A 1 91 ? -3.996 3.098 -13.704 1.00 91.12 91 ASN A O 1
ATOM 726 N N . ASP A 1 92 ? -3.063 1.306 -14.715 1.00 91.44 92 ASP A N 1
ATOM 727 C CA . ASP A 1 92 ? -4.082 1.068 -15.751 1.00 91.44 92 ASP A CA 1
ATOM 728 C C . ASP A 1 92 ? -4.212 2.181 -16.809 1.00 91.44 92 ASP A C 1
ATOM 730 O O . ASP A 1 92 ? -5.112 2.145 -17.645 1.00 91.44 92 ASP A O 1
ATOM 734 N N . ILE A 1 93 ? -3.286 3.144 -16.823 1.00 88.44 93 ILE A 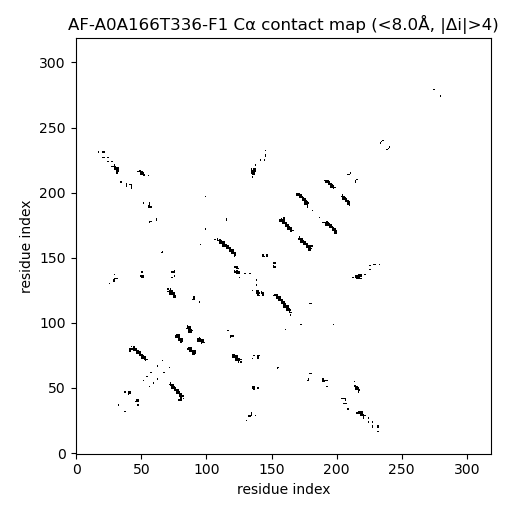N 1
ATOM 735 C CA . ILE A 1 93 ? -3.224 4.204 -17.830 1.00 88.44 93 ILE A CA 1
ATOM 736 C C . ILE A 1 93 ? -2.095 3.875 -18.820 1.00 88.44 93 ILE A C 1
ATOM 738 O O . ILE A 1 93 ? -0.958 3.644 -18.394 1.00 88.44 93 ILE A O 1
ATOM 742 N N . PRO A 1 94 ? -2.358 3.843 -20.140 1.00 86.38 94 PRO A N 1
ATOM 743 C CA . PRO A 1 94 ? -1.326 3.593 -21.139 1.00 86.38 94 PRO A CA 1
ATOM 744 C C . PRO A 1 94 ? -0.404 4.811 -21.245 1.00 86.38 94 PRO A C 1
ATOM 746 O O . PRO A 1 94 ? -0.825 5.881 -21.683 1.00 86.38 94 PRO A O 1
ATOM 749 N N . HIS A 1 95 ? 0.859 4.655 -20.848 1.00 79.06 95 HIS A N 1
ATOM 750 C CA . HIS A 1 95 ? 1.814 5.768 -20.820 1.00 79.06 95 HIS A CA 1
ATOM 751 C C . HIS A 1 95 ? 2.937 5.623 -21.840 1.00 79.06 95 HIS A C 1
ATOM 753 O O . HIS A 1 95 ? 3.328 6.609 -22.463 1.00 79.06 95 HIS A O 1
ATOM 759 N N . PHE A 1 96 ? 3.457 4.410 -22.028 1.00 81.25 96 PHE A N 1
ATOM 760 C CA . PHE A 1 96 ? 4.685 4.213 -22.791 1.00 81.25 96 PHE A CA 1
ATOM 761 C C . PHE A 1 96 ? 4.467 3.179 -23.885 1.00 81.25 96 PHE A C 1
ATOM 763 O O . PHE A 1 96 ? 4.337 1.991 -23.603 1.00 81.25 96 PHE A O 1
ATOM 770 N N . ARG A 1 97 ? 4.435 3.638 -25.140 1.00 82.38 97 ARG A N 1
ATOM 771 C CA . ARG A 1 97 ? 4.509 2.747 -26.300 1.00 82.38 97 ARG A CA 1
ATOM 772 C C . ARG A 1 97 ? 5.966 2.406 -26.567 1.00 82.38 97 ARG A C 1
ATOM 774 O O . ARG A 1 97 ? 6.735 3.277 -26.977 1.00 82.38 97 ARG A O 1
ATOM 781 N N . LEU A 1 98 ? 6.336 1.155 -26.351 1.00 77.31 98 LEU A N 1
ATOM 782 C CA . LEU A 1 98 ? 7.683 0.672 -26.605 1.00 77.31 98 LEU A CA 1
ATOM 783 C C . LEU A 1 98 ? 7.790 0.455 -28.119 1.00 77.31 98 LEU A C 1
ATOM 785 O O . LEU A 1 98 ? 7.072 -0.356 -28.692 1.00 77.31 98 LEU A O 1
ATOM 789 N N . HIS A 1 99 ? 8.609 1.252 -28.798 1.00 69.81 99 HIS A N 1
ATOM 790 C CA . HIS A 1 99 ? 8.848 1.083 -30.231 1.00 69.81 99 HIS A CA 1
ATOM 791 C C . HIS A 1 99 ? 10.208 0.401 -30.394 1.00 69.81 99 HIS A C 1
ATOM 793 O O . HIS A 1 99 ? 11.221 1.073 -30.200 1.00 69.81 99 HIS A O 1
ATOM 799 N N . PRO A 1 100 ? 10.252 -0.906 -30.718 1.00 60.03 100 PRO A N 1
ATOM 800 C CA . PRO A 1 100 ? 11.513 -1.620 -30.915 1.00 60.03 100 PRO A CA 1
ATOM 801 C C . PRO A 1 100 ? 12.258 -1.122 -32.163 1.00 60.03 100 PRO A C 1
ATOM 803 O O . PRO A 1 100 ? 13.470 -1.277 -32.269 1.00 60.03 100 PRO A O 1
ATOM 806 N N . GLU A 1 101 ? 11.548 -0.474 -33.087 1.00 56.84 101 GLU A N 1
ATOM 807 C CA . GLU A 1 101 ? 12.093 0.122 -34.304 1.00 56.84 101 GLU A CA 1
ATOM 808 C C . GLU A 1 101 ? 12.655 1.524 -34.033 1.00 56.84 101 GLU A C 1
ATOM 810 O O . GLU A 1 101 ? 12.174 2.528 -34.563 1.00 56.84 101 GLU A O 1
ATOM 815 N N . TYR A 1 102 ? 13.680 1.626 -33.186 1.00 55.47 102 TYR A N 1
ATOM 816 C CA . TYR A 1 102 ? 14.485 2.842 -33.171 1.00 55.47 102 TYR A CA 1
ATOM 817 C C . TYR A 1 102 ? 15.518 2.740 -34.290 1.00 55.47 102 TYR A C 1
ATOM 819 O O . TYR A 1 102 ? 16.453 1.948 -34.227 1.00 55.47 102 TYR A O 1
ATOM 827 N N . ASN A 1 103 ? 15.288 3.498 -35.361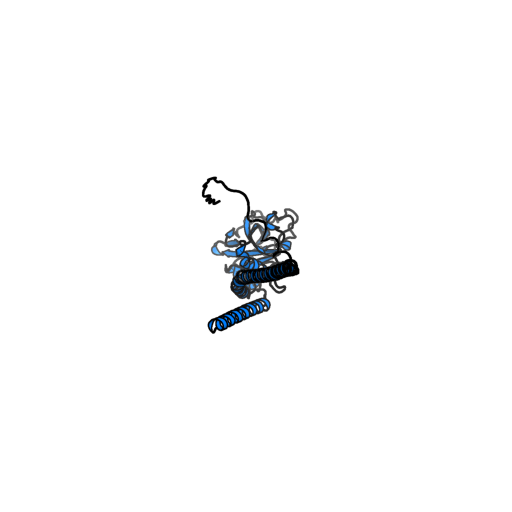 1.00 49.12 103 ASN A N 1
ATOM 828 C CA . ASN A 1 103 ? 16.062 3.419 -36.593 1.00 49.12 103 ASN A CA 1
ATOM 829 C C . ASN A 1 103 ? 17.555 3.683 -36.305 1.00 49.12 103 ASN A C 1
ATOM 831 O O . ASN A 1 103 ? 17.924 4.756 -35.825 1.00 49.12 103 ASN A O 1
ATOM 835 N N . ASN A 1 104 ? 18.401 2.692 -36.601 1.00 54.06 104 ASN A N 1
ATOM 836 C CA . ASN A 1 104 ? 19.831 2.597 -36.255 1.00 54.06 104 ASN A CA 1
ATOM 837 C C . ASN A 1 104 ? 20.730 3.705 -36.845 1.00 54.06 104 ASN A C 1
ATOM 839 O O . ASN A 1 104 ? 21.951 3.639 -36.731 1.00 54.06 104 ASN A O 1
ATOM 843 N N . SER A 1 105 ? 20.173 4.701 -37.532 1.00 49.53 105 SER A N 1
ATOM 844 C CA . SER A 1 105 ? 20.944 5.613 -38.373 1.00 49.53 105 SER A CA 1
ATOM 845 C C . SER A 1 105 ? 21.584 6.794 -37.633 1.00 49.53 105 SER A C 1
ATOM 847 O O . SER A 1 105 ? 22.453 7.431 -38.218 1.00 49.53 105 SER A O 1
ATOM 849 N N . HIS A 1 106 ? 21.219 7.086 -36.374 1.00 50.38 106 HIS A N 1
ATOM 850 C CA . HIS A 1 106 ? 21.739 8.261 -35.646 1.00 50.38 106 HIS A CA 1
ATOM 851 C C . HIS A 1 106 ? 21.826 8.105 -34.111 1.00 50.38 106 HIS A C 1
ATOM 853 O O . HIS A 1 106 ? 21.434 9.018 -33.387 1.00 50.38 106 HIS A O 1
ATOM 859 N N . MET A 1 107 ? 22.335 6.990 -33.576 1.00 52.97 107 MET A N 1
ATOM 860 C CA . MET A 1 107 ? 22.629 6.916 -32.134 1.00 52.97 107 MET A CA 1
ATOM 861 C C . MET A 1 107 ? 24.100 7.232 -31.849 1.00 52.97 107 MET A C 1
ATOM 863 O O . MET A 1 107 ? 24.979 6.389 -32.000 1.00 52.97 107 MET A O 1
ATOM 867 N N . GLN A 1 108 ? 24.349 8.477 -31.438 1.00 54.97 108 GLN A N 1
ATOM 868 C CA . GLN A 1 108 ? 25.410 8.783 -30.477 1.00 54.97 108 GLN A CA 1
ATOM 869 C C . GLN A 1 108 ? 25.053 8.115 -29.137 1.00 54.97 108 GLN A C 1
ATOM 871 O O . GLN A 1 108 ? 23.872 7.903 -28.874 1.00 54.97 108 GLN A O 1
ATOM 876 N N . ASP A 1 109 ? 26.051 7.808 -28.303 1.00 63.03 109 ASP A N 1
ATOM 877 C CA . ASP A 1 109 ? 25.963 7.109 -27.000 1.00 63.03 109 ASP A CA 1
ATOM 878 C C . ASP A 1 109 ? 25.021 7.744 -25.942 1.00 63.03 109 ASP A C 1
ATOM 880 O O . ASP A 1 109 ? 25.038 7.363 -24.768 1.00 63.03 109 ASP A O 1
ATOM 884 N N . GLU A 1 110 ? 24.205 8.731 -26.310 1.00 67.62 110 GLU A N 1
ATOM 885 C CA . GLU A 1 110 ? 23.338 9.452 -25.391 1.00 67.62 110 GLU A CA 1
ATOM 886 C C . GLU A 1 110 ? 21.958 8.783 -25.247 1.00 67.62 110 GLU A C 1
ATOM 888 O O . GLU A 1 110 ? 21.301 8.460 -26.242 1.00 67.62 110 GLU A O 1
ATOM 893 N N . PRO A 1 111 ? 21.470 8.592 -24.007 1.00 71.00 111 PRO A N 1
ATOM 894 C CA . PRO A 1 111 ? 20.141 8.051 -23.761 1.00 71.00 111 PRO A CA 1
ATOM 895 C C . PRO A 1 111 ? 19.064 8.995 -24.311 1.00 71.00 111 PRO A C 1
ATOM 897 O O . PRO A 1 111 ? 19.000 10.176 -23.959 1.00 71.00 111 PRO A O 1
ATOM 900 N N . VAL A 1 112 ? 18.158 8.463 -25.130 1.00 73.44 112 VAL A N 1
ATOM 901 C CA . VAL A 1 112 ? 16.991 9.195 -25.623 1.00 73.44 112 VAL A CA 1
ATOM 902 C C . VAL A 1 112 ? 15.980 9.312 -24.490 1.00 73.44 112 VAL A C 1
ATOM 904 O O . VAL A 1 112 ? 15.408 8.326 -24.019 1.00 73.44 112 VAL A O 1
ATOM 907 N N . MET A 1 113 ? 15.741 10.543 -24.050 1.00 74.56 113 MET A N 1
ATOM 908 C CA . MET A 1 113 ? 14.816 10.835 -22.962 1.00 74.56 113 MET A CA 1
ATOM 909 C C . MET A 1 113 ? 13.417 11.123 -23.511 1.00 74.56 113 MET A C 1
ATOM 911 O O . MET A 1 113 ? 13.210 12.090 -24.242 1.00 74.56 113 MET A O 1
ATOM 915 N N . GLY A 1 114 ? 12.436 10.312 -23.116 1.00 74.75 114 GLY A N 1
ATOM 916 C CA . GLY A 1 114 ? 11.025 10.541 -23.415 1.00 74.75 114 GLY A CA 1
ATOM 917 C C . GLY A 1 114 ? 10.457 11.772 -22.699 1.00 74.75 114 GLY A C 1
ATOM 918 O O . GLY A 1 114 ? 11.058 12.327 -21.775 1.00 74.75 114 GLY A O 1
ATOM 919 N N . GLN A 1 115 ? 9.259 12.201 -23.100 1.00 80.62 115 GLN A N 1
ATOM 920 C CA . GLN A 1 115 ? 8.563 13.291 -22.414 1.00 80.62 115 GLN A CA 1
ATOM 921 C C . GLN A 1 115 ? 8.102 12.850 -21.008 1.00 80.62 115 GLN A C 1
ATOM 923 O O . GLN A 1 115 ? 7.617 11.726 -20.843 1.00 80.62 115 GLN A O 1
ATOM 928 N N . PRO A 1 116 ? 8.235 13.705 -19.972 1.00 84.00 116 PRO A N 1
ATOM 929 C CA . PRO A 1 116 ? 7.669 13.418 -18.660 1.00 84.00 116 PRO A CA 1
ATOM 930 C C . PRO A 1 116 ? 6.153 13.265 -18.745 1.00 84.00 116 PRO A C 1
ATOM 932 O O . PRO A 1 116 ? 5.474 14.140 -19.276 1.00 84.00 116 PRO A O 1
ATOM 935 N N . THR A 1 117 ? 5.622 12.211 -18.142 1.00 85.12 117 THR A N 1
ATOM 936 C CA . THR A 1 117 ? 4.187 11.949 -18.077 1.00 85.12 117 THR A CA 1
ATOM 937 C C . THR A 1 117 ? 3.727 11.902 -16.631 1.00 85.12 117 THR A C 1
ATOM 939 O O . THR A 1 117 ? 4.372 11.281 -15.794 1.00 85.12 117 THR A O 1
ATOM 942 N N . THR A 1 118 ? 2.627 12.582 -16.316 1.00 87.69 118 THR A N 1
ATOM 943 C CA . THR A 1 118 ? 2.097 12.618 -14.948 1.00 87.69 118 THR A CA 1
ATOM 944 C C . THR A 1 118 ? 1.284 11.358 -14.672 1.00 87.69 118 THR A C 1
ATOM 946 O O . THR A 1 118 ? 0.376 11.035 -15.432 1.00 87.69 118 THR A O 1
ATOM 949 N N . VAL A 1 119 ? 1.600 10.670 -13.579 1.00 87.12 119 VAL A N 1
ATOM 950 C CA . VAL A 1 119 ? 0.987 9.415 -13.155 1.00 87.12 119 VAL A CA 1
ATOM 951 C C . VAL A 1 119 ? 0.524 9.557 -11.704 1.00 87.12 119 VAL A C 1
ATOM 953 O O . VAL A 1 119 ? 1.324 9.952 -10.849 1.00 87.12 119 VAL A O 1
ATOM 956 N N . PRO A 1 120 ? -0.749 9.259 -11.395 1.00 87.56 120 PRO A N 1
ATOM 957 C CA . PRO A 1 120 ? -1.204 9.170 -10.016 1.00 87.56 120 PRO A CA 1
ATOM 958 C C . PRO A 1 120 ? -0.617 7.910 -9.388 1.00 87.56 120 PRO A C 1
ATOM 960 O O . PRO A 1 120 ? -0.662 6.848 -9.996 1.00 87.56 120 PRO A O 1
ATOM 963 N N . VAL A 1 121 ? -0.091 7.999 -8.178 1.00 88.81 121 VAL A N 1
ATOM 964 C CA . VAL A 1 121 ? 0.473 6.871 -7.437 1.00 88.81 121 VAL A CA 1
ATOM 965 C C . VAL A 1 121 ? -0.141 6.783 -6.050 1.00 88.81 121 VAL A C 1
ATOM 967 O O . VAL A 1 121 ? -0.620 7.773 -5.493 1.00 88.81 121 VAL A O 1
ATOM 970 N N . PHE A 1 122 ? -0.088 5.593 -5.470 1.00 87.69 122 PHE A N 1
ATOM 971 C CA . PHE A 1 122 ? -0.451 5.411 -4.074 1.00 87.69 122 PHE A CA 1
ATOM 972 C C . PHE A 1 122 ? 0.736 5.788 -3.201 1.00 87.69 122 PHE A C 1
ATOM 974 O O . PHE A 1 122 ? 1.850 5.361 -3.492 1.00 87.69 122 PHE A O 1
ATOM 981 N N . VAL A 1 123 ? 0.512 6.547 -2.133 1.00 87.50 123 VAL A N 1
ATOM 982 C CA . VAL A 1 123 ? 1.553 6.857 -1.146 1.00 87.50 123 VAL A CA 1
ATOM 983 C C . VAL A 1 123 ? 1.233 6.226 0.200 1.00 87.50 123 VAL A C 1
ATOM 985 O O . VAL A 1 123 ? 0.071 6.060 0.565 1.00 87.50 123 VAL A O 1
ATOM 988 N N . GLY A 1 124 ? 2.278 5.864 0.935 1.00 84.44 124 GLY A N 1
ATOM 989 C CA . GLY A 1 124 ? 2.180 5.228 2.239 1.00 84.44 124 GLY A CA 1
ATOM 990 C C . GLY A 1 124 ? 3.253 5.714 3.206 1.00 84.44 124 GLY A C 1
ATOM 991 O O . GLY A 1 124 ? 4.323 6.168 2.796 1.00 84.44 124 GLY A O 1
ATOM 992 N N . ASN A 1 125 ? 2.953 5.603 4.496 1.00 82.25 125 ASN A N 1
ATOM 993 C CA . ASN A 1 125 ? 3.910 5.829 5.576 1.00 82.25 125 ASN A CA 1
ATOM 994 C C . ASN A 1 125 ? 4.438 4.484 6.063 1.00 82.25 125 ASN A C 1
ATOM 996 O O . ASN A 1 125 ? 3.717 3.481 6.050 1.00 82.25 125 ASN A O 1
ATOM 1000 N N . LEU A 1 126 ? 5.669 4.482 6.560 1.00 77.94 126 LEU A N 1
ATOM 1001 C CA . LEU A 1 126 ? 6.255 3.370 7.304 1.00 77.94 126 LEU A CA 1
ATOM 1002 C C . LEU A 1 126 ? 6.399 3.727 8.790 1.00 77.94 126 LEU A C 1
ATOM 1004 O O . LEU A 1 126 ? 7.201 3.118 9.494 1.00 77.94 126 LEU A O 1
ATOM 1008 N N . ASP A 1 127 ? 5.604 4.691 9.259 1.00 65.06 127 ASP A N 1
ATOM 1009 C CA . ASP A 1 127 ? 5.671 5.385 10.546 1.00 65.06 127 ASP A CA 1
ATOM 1010 C C . ASP A 1 127 ? 5.289 4.513 11.752 1.00 65.06 127 ASP A C 1
ATOM 1012 O O . ASP A 1 127 ? 4.368 4.822 12.497 1.00 65.06 127 ASP A O 1
ATOM 1016 N N . GLY A 1 128 ? 6.007 3.408 11.972 1.00 60.50 128 GLY A N 1
ATOM 1017 C CA . GLY A 1 128 ? 6.016 2.618 13.213 1.00 60.50 128 GLY A CA 1
ATOM 1018 C C . GLY A 1 128 ? 4.705 1.921 13.604 1.00 60.50 128 GLY A C 1
ATOM 1019 O O . GLY A 1 128 ? 4.725 1.028 14.445 1.00 60.50 128 GLY A O 1
ATOM 1020 N N . ILE A 1 129 ? 3.575 2.284 12.992 1.00 69.25 129 ILE A N 1
ATOM 1021 C CA . ILE A 1 129 ? 2.279 1.611 13.127 1.00 69.25 129 ILE A CA 1
ATOM 1022 C C . ILE A 1 129 ? 2.317 0.271 12.385 1.00 69.25 129 ILE A C 1
ATOM 1024 O O . ILE A 1 129 ? 1.682 -0.701 12.797 1.00 69.25 129 ILE A O 1
ATOM 1028 N N . ASN A 1 130 ? 3.096 0.199 11.303 1.00 80.12 130 ASN A N 1
ATOM 1029 C CA . ASN A 1 130 ? 3.335 -1.049 10.598 1.00 80.12 130 ASN A CA 1
ATOM 1030 C C . ASN A 1 130 ? 4.220 -1.972 11.439 1.00 80.12 130 ASN A C 1
ATOM 1032 O O . ASN A 1 130 ? 5.262 -1.569 11.954 1.00 80.12 130 ASN A O 1
ATOM 1036 N N . LEU A 1 131 ? 3.809 -3.235 11.547 1.00 85.50 131 LEU A N 1
ATOM 1037 C CA . LEU A 1 131 ? 4.593 -4.266 12.220 1.00 85.50 131 LEU A CA 1
ATOM 1038 C C . LEU A 1 131 ? 5.965 -4.402 11.531 1.00 85.50 131 LEU A C 1
ATOM 1040 O O . LEU A 1 131 ? 6.019 -4.403 10.300 1.00 85.50 131 LEU A O 1
ATOM 1044 N N . PRO A 1 132 ? 7.068 -4.575 12.279 1.00 85.00 132 PRO A N 1
ATOM 1045 C CA . PRO A 1 132 ? 8.422 -4.517 11.718 1.00 85.00 132 PRO A CA 1
ATOM 1046 C C . PRO A 1 132 ? 8.744 -5.649 10.729 1.00 85.00 132 PRO A C 1
ATOM 1048 O O . PRO A 1 132 ? 9.698 -5.541 9.966 1.00 85.00 132 PRO A O 1
ATOM 1051 N N . TRP A 1 133 ? 7.958 -6.730 10.726 1.00 87.31 133 TRP A N 1
ATOM 1052 C CA . TRP A 1 133 ? 8.077 -7.841 9.774 1.00 87.31 133 TRP A CA 1
ATOM 1053 C C . TRP A 1 133 ? 7.139 -7.724 8.566 1.00 87.31 133 TRP A C 1
ATOM 1055 O O . TRP A 1 133 ? 7.116 -8.631 7.732 1.00 87.31 133 TRP A O 1
ATOM 1065 N N . LEU A 1 134 ? 6.329 -6.663 8.467 1.00 91.19 134 LEU A N 1
ATOM 1066 C CA . LEU A 1 134 ? 5.550 -6.415 7.259 1.00 91.19 134 LEU A CA 1
ATOM 1067 C C . LEU A 1 134 ? 6.478 -5.981 6.135 1.00 91.19 134 LEU A C 1
ATOM 1069 O O . LEU A 1 134 ? 7.312 -5.090 6.290 1.00 91.19 134 LEU A O 1
ATOM 1073 N N . ASN A 1 135 ? 6.287 -6.593 4.974 1.00 92.69 135 ASN A N 1
ATOM 1074 C CA . ASN A 1 135 ? 6.956 -6.157 3.769 1.00 92.69 135 ASN A CA 1
ATOM 1075 C C . ASN A 1 135 ? 6.530 -4.719 3.408 1.00 92.69 135 ASN A C 1
ATOM 1077 O O . ASN A 1 135 ? 5.383 -4.321 3.624 1.00 92.69 135 ASN A O 1
ATOM 1081 N N . LEU A 1 136 ? 7.447 -3.963 2.802 1.00 93.25 136 LEU A N 1
ATOM 1082 C CA . LEU A 1 136 ? 7.263 -2.578 2.357 1.00 93.25 136 LEU A CA 1
ATOM 1083 C C . LEU A 1 136 ? 5.958 -2.392 1.565 1.00 93.25 136 LEU A C 1
ATOM 1085 O O . LEU A 1 136 ? 5.210 -1.443 1.802 1.00 93.25 136 LEU A O 1
ATOM 1089 N N . ALA A 1 137 ? 5.673 -3.308 0.636 1.00 94.12 137 ALA A N 1
ATOM 1090 C CA . ALA A 1 137 ? 4.471 -3.247 -0.188 1.00 94.12 137 ALA A CA 1
ATOM 1091 C C . ALA A 1 137 ? 3.183 -3.484 0.599 1.00 94.12 137 ALA A C 1
ATOM 1093 O O . ALA A 1 137 ? 2.216 -2.750 0.399 1.00 94.12 137 ALA A O 1
ATOM 1094 N N . ASP A 1 138 ? 3.177 -4.457 1.512 1.00 93.88 138 ASP A N 1
ATOM 1095 C CA . ASP A 1 138 ? 2.011 -4.736 2.353 1.00 93.88 138 ASP A CA 1
ATOM 1096 C C . ASP A 1 138 ? 1.679 -3.512 3.206 1.00 93.88 138 ASP A C 1
ATOM 1098 O O . ASP A 1 138 ? 0.541 -3.052 3.198 1.00 93.88 138 ASP A O 1
ATOM 1102 N N . ALA A 1 139 ? 2.688 -2.942 3.869 1.00 91.00 139 ALA A N 1
ATOM 1103 C CA . ALA A 1 139 ? 2.564 -1.738 4.686 1.00 91.00 139 ALA A CA 1
ATOM 1104 C C . ALA A 1 139 ? 2.010 -0.542 3.886 1.00 91.00 139 ALA A C 1
ATOM 1106 O O . ALA A 1 139 ? 1.029 0.088 4.286 1.00 91.00 139 ALA A O 1
ATOM 1107 N N . THR A 1 140 ? 2.589 -0.277 2.711 1.00 91.06 140 THR A N 1
ATOM 1108 C CA . THR A 1 140 ? 2.193 0.846 1.844 1.00 91.06 140 THR A CA 1
ATOM 1109 C C . THR A 1 140 ? 0.748 0.705 1.353 1.00 91.06 140 THR A C 1
ATOM 1111 O O . THR A 1 140 ? -0.022 1.664 1.375 1.00 91.06 140 THR A O 1
ATOM 1114 N N . LEU A 1 141 ? 0.353 -0.494 0.917 1.00 90.69 141 LEU A N 1
ATOM 1115 C CA . LEU A 1 141 ? -0.974 -0.739 0.344 1.00 90.69 141 LEU A CA 1
ATOM 1116 C C . LEU A 1 141 ? -2.063 -0.906 1.402 1.00 90.69 141 LEU A C 1
ATOM 1118 O O . LEU A 1 141 ? -3.215 -0.565 1.146 1.00 90.69 141 LEU A O 1
ATOM 1122 N N . MET A 1 142 ? -1.721 -1.408 2.587 1.00 88.31 142 MET A N 1
ATOM 1123 C CA . MET A 1 142 ? -2.664 -1.481 3.697 1.00 88.31 142 MET A CA 1
ATOM 1124 C C . MET A 1 142 ? -3.120 -0.095 4.143 1.00 88.31 142 MET A C 1
ATOM 1126 O O . MET A 1 142 ? -4.310 0.088 4.398 1.00 88.31 142 MET A O 1
ATOM 1130 N N . LEU A 1 143 ? -2.213 0.889 4.193 1.00 82.75 143 LEU A N 1
ATOM 1131 C CA . LEU A 1 143 ? -2.584 2.251 4.575 1.00 82.75 143 LEU A CA 1
ATOM 1132 C C . LEU A 1 143 ? -3.645 2.826 3.629 1.00 82.75 143 LEU A C 1
ATOM 1134 O O . LEU A 1 143 ? -4.643 3.379 4.091 1.00 82.75 143 LEU A O 1
ATOM 1138 N N . ARG A 1 144 ? -3.476 2.610 2.318 1.00 82.38 144 ARG A N 1
ATOM 1139 C CA . ARG A 1 144 ? -4.462 2.992 1.295 1.00 82.38 144 ARG A CA 1
ATOM 1140 C C . ARG A 1 144 ? -5.848 2.422 1.601 1.00 82.38 144 ARG A C 1
ATOM 1142 O O . ARG A 1 144 ? -6.842 3.130 1.474 1.00 82.38 144 ARG A O 1
ATOM 1149 N N . ASP A 1 145 ? -5.914 1.151 1.986 1.00 81.06 145 ASP A N 1
ATOM 1150 C CA . ASP A 1 145 ? -7.183 0.452 2.195 1.00 81.06 145 ASP A CA 1
ATOM 1151 C C . ASP A 1 145 ? -7.858 0.807 3.537 1.00 81.06 145 ASP A C 1
ATOM 1153 O O . ASP A 1 145 ? -9.075 0.672 3.650 1.00 81.06 145 ASP A O 1
ATOM 1157 N N . ILE A 1 146 ? -7.100 1.289 4.534 1.00 76.19 146 ILE A N 1
ATOM 1158 C CA . ILE A 1 146 ? -7.599 1.697 5.868 1.00 76.19 146 ILE A CA 1
ATOM 1159 C C . ILE A 1 146 ? -8.002 3.177 5.918 1.00 76.19 146 ILE A C 1
ATOM 1161 O O . ILE A 1 146 ? -8.919 3.546 6.656 1.00 76.19 146 ILE A O 1
ATOM 1165 N N . MET A 1 147 ? -7.371 4.030 5.109 1.00 69.44 147 MET A N 1
ATOM 1166 C CA . MET A 1 147 ? -7.661 5.464 5.037 1.00 69.44 147 MET A CA 1
ATOM 1167 C C . MET A 1 147 ? -8.889 5.934 4.212 1.00 69.44 147 MET A C 1
ATOM 1169 O O . MET A 1 147 ? -9.033 7.154 4.110 1.00 69.44 147 MET A O 1
ATOM 1173 N N . PRO A 1 148 ? -9.837 5.114 3.683 1.00 60.69 148 PRO A N 1
ATOM 1174 C CA . PRO A 1 148 ? -10.978 5.627 2.909 1.00 60.69 148 PRO A CA 1
ATOM 1175 C C . PRO A 1 148 ? -11.775 6.754 3.580 1.00 60.69 148 PRO A C 1
ATOM 1177 O O . PRO A 1 148 ? -12.392 7.550 2.882 1.00 60.69 148 PRO A O 1
ATOM 1180 N N . ILE A 1 149 ? -11.732 6.856 4.913 1.00 58.19 149 ILE A N 1
ATOM 1181 C CA . ILE A 1 149 ? -12.403 7.904 5.698 1.00 58.19 149 ILE A CA 1
ATOM 1182 C C . ILE A 1 149 ? -11.911 9.320 5.332 1.00 58.19 149 ILE A C 1
ATOM 1184 O O . ILE A 1 149 ? -12.698 10.259 5.391 1.00 58.19 149 ILE A O 1
ATOM 1188 N N . HIS A 1 150 ? -10.651 9.483 4.913 1.00 56.06 150 HIS A N 1
ATOM 1189 C CA . HIS A 1 150 ? -10.078 10.781 4.512 1.00 56.06 150 HIS A CA 1
ATOM 1190 C C . HIS A 1 150 ? -9.841 10.889 2.994 1.00 56.06 150 HIS A C 1
ATOM 1192 O O . HIS A 1 150 ? -9.296 11.883 2.517 1.00 56.06 150 HIS A O 1
ATOM 1198 N N . GLY A 1 151 ? -10.294 9.885 2.235 1.00 60.75 151 GLY A N 1
ATOM 1199 C CA . GLY A 1 151 ? -9.991 9.708 0.821 1.00 60.75 151 GLY A CA 1
ATOM 1200 C C . GLY A 1 151 ? -8.645 9.002 0.601 1.00 60.75 151 GLY A C 1
ATOM 1201 O O . GLY A 1 151 ? -7.734 9.120 1.420 1.00 60.75 151 GLY A O 1
ATOM 1202 N N . PRO A 1 152 ? -8.499 8.228 -0.488 1.00 63.53 152 PRO A N 1
ATOM 1203 C CA . PRO A 1 152 ? -7.206 7.674 -0.868 1.00 63.53 152 PRO A CA 1
ATOM 1204 C C . PRO A 1 152 ? -6.197 8.806 -1.082 1.00 63.53 152 PRO A C 1
ATOM 1206 O O . PRO A 1 152 ? -6.395 9.692 -1.916 1.00 63.53 152 PRO A O 1
ATOM 1209 N N . GLU A 1 153 ? -5.103 8.773 -0.327 1.00 70.62 153 GLU A N 1
ATOM 1210 C CA . GLU A 1 153 ? -4.004 9.704 -0.531 1.00 70.62 153 GLU A CA 1
ATOM 1211 C C . GLU A 1 153 ? -3.243 9.295 -1.794 1.00 70.62 153 GLU A C 1
ATOM 1213 O O . GLU A 1 153 ? -2.453 8.348 -1.813 1.00 70.62 153 GLU A O 1
ATOM 1218 N N . TYR A 1 154 ? -3.542 9.999 -2.881 1.00 75.94 154 TYR A N 1
ATOM 1219 C CA . TYR A 1 154 ? -2.786 9.924 -4.119 1.00 75.94 154 TYR A CA 1
ATOM 1220 C C . TYR A 1 154 ? -1.738 11.029 -4.143 1.00 75.94 154 TYR A C 1
ATOM 1222 O O . TYR A 1 154 ? -2.025 12.177 -3.801 1.00 75.94 154 TYR A O 1
ATOM 1230 N N . ALA A 1 155 ? -0.542 10.699 -4.621 1.00 79.62 155 ALA A N 1
ATOM 1231 C CA . ALA A 1 155 ? 0.404 11.699 -5.097 1.00 79.62 155 ALA A CA 1
ATOM 1232 C C . ALA A 1 155 ? 0.498 11.610 -6.619 1.00 79.62 155 ALA A C 1
ATOM 1234 O O . ALA A 1 155 ? 0.350 10.540 -7.200 1.00 79.62 155 ALA A O 1
ATOM 1235 N N . THR A 1 156 ? 0.738 12.729 -7.291 1.00 81.62 156 THR A N 1
ATOM 1236 C CA . THR A 1 156 ? 0.994 12.730 -8.734 1.00 81.62 156 THR A CA 1
ATOM 1237 C C . THR A 1 156 ? 2.484 12.868 -8.977 1.00 81.62 156 THR A C 1
ATOM 1239 O O . THR A 1 156 ? 3.084 13.863 -8.571 1.00 81.62 156 THR A O 1
ATOM 1242 N N . PHE A 1 157 ? 3.078 11.901 -9.668 1.00 81.31 157 PHE A N 1
ATOM 1243 C CA . PHE A 1 157 ? 4.485 11.936 -10.048 1.00 81.31 157 PHE A CA 1
ATOM 1244 C C . PHE A 1 157 ? 4.629 12.123 -11.542 1.00 81.31 157 PHE A C 1
ATOM 1246 O O . PHE A 1 157 ? 3.851 11.586 -1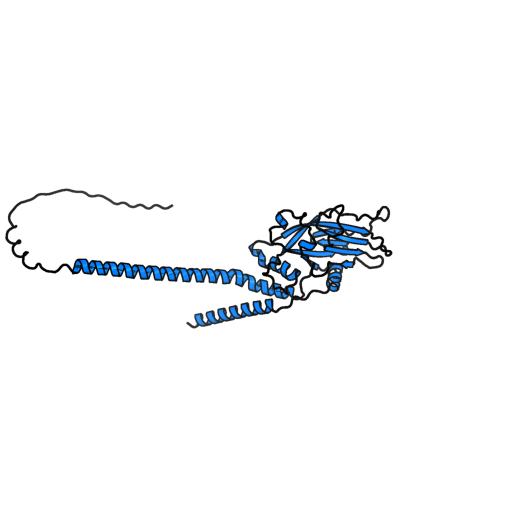2.319 1.00 81.31 157 PHE A O 1
ATOM 1253 N N . LYS A 1 158 ? 5.655 12.853 -11.965 1.00 82.69 158 LYS A N 1
ATOM 1254 C CA . LYS A 1 158 ? 6.043 12.875 -13.373 1.00 82.69 158 LYS A CA 1
ATOM 1255 C C . LYS A 1 158 ? 7.018 11.728 -13.588 1.00 82.69 158 LYS A C 1
ATOM 1257 O O . LYS A 1 158 ? 8.108 11.768 -13.040 1.00 82.69 158 LYS A O 1
ATOM 1262 N N . LEU A 1 159 ? 6.638 10.708 -14.342 1.00 83.69 159 LEU A N 1
ATOM 1263 C CA . LEU A 1 159 ? 7.525 9.625 -14.757 1.00 83.69 159 LEU A CA 1
ATOM 1264 C C . LEU A 1 159 ? 8.162 9.972 -16.099 1.00 83.69 159 LEU A C 1
ATOM 1266 O O . LEU A 1 159 ? 7.524 10.578 -16.957 1.00 83.69 159 LEU A O 1
ATOM 1270 N N . ARG A 1 160 ? 9.420 9.595 -16.298 1.00 82.38 160 ARG A N 1
ATOM 1271 C CA . ARG A 1 160 ? 10.119 9.731 -17.575 1.00 82.38 160 ARG A CA 1
ATOM 1272 C C . ARG A 1 160 ? 10.773 8.403 -17.930 1.00 82.38 160 ARG A C 1
ATOM 1274 O O . ARG A 1 160 ? 11.381 7.774 -17.073 1.00 82.38 160 ARG A O 1
ATOM 1281 N N . VAL A 1 161 ? 10.667 8.008 -19.192 1.00 81.31 161 VAL A N 1
ATOM 1282 C CA . VAL A 1 161 ? 11.383 6.846 -19.730 1.00 81.31 161 VAL A CA 1
ATOM 1283 C C . VAL A 1 161 ? 12.642 7.331 -20.425 1.00 81.31 161 VAL A C 1
ATOM 1285 O O . VAL A 1 161 ? 12.581 8.269 -21.218 1.00 81.31 161 VAL A O 1
ATOM 1288 N N . ALA A 1 162 ? 13.767 6.704 -20.115 1.00 77.94 162 ALA A N 1
ATOM 1289 C CA . ALA A 1 162 ? 15.000 6.814 -20.872 1.00 77.94 162 ALA A CA 1
ATOM 1290 C C . ALA A 1 162 ? 15.178 5.524 -21.672 1.00 77.94 162 ALA A C 1
ATOM 1292 O O . ALA A 1 162 ? 15.086 4.436 -21.107 1.00 77.94 162 ALA A O 1
ATOM 1293 N N . GLY A 1 163 ? 15.410 5.630 -22.975 1.00 71.19 163 GLY A N 1
ATOM 1294 C CA . GLY A 1 163 ? 15.817 4.503 -23.807 1.00 71.19 163 GLY A CA 1
ATOM 1295 C C . GLY A 1 163 ? 17.269 4.679 -24.221 1.00 71.19 163 GLY A C 1
ATOM 1296 O O . GLY A 1 163 ? 17.639 5.745 -24.706 1.00 71.19 163 GLY A O 1
ATOM 1297 N N . ALA A 1 164 ? 18.088 3.651 -24.053 1.00 69.69 164 ALA A N 1
ATOM 1298 C CA . ALA A 1 164 ? 19.437 3.629 -24.597 1.00 69.69 164 ALA A CA 1
ATOM 1299 C C . ALA A 1 164 ? 19.687 2.284 -25.274 1.00 69.69 164 ALA A C 1
ATOM 1301 O O . ALA A 1 164 ? 19.486 1.222 -24.678 1.00 69.69 164 ALA A O 1
ATOM 1302 N N . MET A 1 165 ? 20.170 2.325 -26.515 1.00 65.25 165 MET A N 1
ATOM 1303 C CA . MET A 1 165 ? 20.837 1.165 -27.087 1.00 65.25 165 MET A CA 1
ATOM 1304 C C . MET A 1 165 ? 22.210 1.104 -26.428 1.00 65.25 165 MET A C 1
ATOM 1306 O O . MET A 1 165 ? 23.094 1.899 -26.738 1.00 65.25 165 MET A O 1
ATOM 1310 N N . ARG A 1 166 ? 22.392 0.213 -25.451 1.00 64.12 166 ARG A N 1
ATOM 1311 C CA . ARG A 1 166 ? 23.738 0.011 -24.916 1.00 64.12 166 ARG A CA 1
ATOM 1312 C C . ARG A 1 166 ? 24.524 -0.794 -25.941 1.00 64.12 166 ARG A C 1
ATOM 1314 O O . ARG A 1 166 ? 24.059 -1.838 -26.385 1.00 64.12 166 ARG A O 1
ATOM 1321 N N . HIS A 1 167 ? 25.755 -0.365 -26.223 1.00 54.12 167 HIS A N 1
ATOM 1322 C CA . HIS A 1 167 ? 26.792 -1.137 -26.923 1.00 54.12 167 HIS A CA 1
ATOM 1323 C C . HIS A 1 167 ? 27.245 -2.375 -26.118 1.00 54.12 167 HIS A C 1
ATOM 1325 O O . HIS A 1 167 ? 28.427 -2.708 -26.018 1.00 54.12 167 HIS A O 1
ATOM 1331 N N . ARG A 1 168 ? 26.312 -3.094 -25.498 1.00 58.22 168 ARG A N 1
ATOM 1332 C CA . ARG A 1 168 ? 26.552 -4.470 -25.110 1.00 58.22 168 ARG A CA 1
ATOM 1333 C C . ARG A 1 168 ? 26.659 -5.245 -26.428 1.00 58.22 168 ARG A C 1
ATOM 1335 O O . ARG A 1 168 ? 25.949 -4.960 -27.389 1.00 58.22 168 ARG A O 1
ATOM 1342 N N . LYS A 1 169 ? 27.644 -6.143 -26.530 1.00 61.31 169 LYS A N 1
ATOM 1343 C CA . LYS A 1 169 ? 28.003 -6.842 -27.787 1.00 61.31 169 LYS A CA 1
ATOM 1344 C C . LYS A 1 169 ? 26.836 -7.616 -28.425 1.00 61.31 169 LYS A C 1
ATOM 1346 O O . LYS A 1 169 ? 26.962 -8.075 -29.553 1.00 61.31 169 LYS A O 1
ATOM 1351 N N . ASP A 1 170 ? 25.749 -7.776 -27.682 1.00 73.19 170 ASP A N 1
ATOM 1352 C CA . ASP A 1 170 ? 24.507 -8.438 -28.043 1.00 73.19 170 ASP A CA 1
ATOM 1353 C C . ASP A 1 170 ? 23.492 -7.515 -28.737 1.00 73.19 170 ASP A C 1
ATOM 1355 O O . ASP A 1 170 ? 22.543 -8.036 -29.298 1.00 73.19 170 ASP A O 1
ATOM 1359 N N . GLY A 1 171 ? 23.669 -6.187 -28.756 1.00 76.38 171 GLY A N 1
ATOM 1360 C CA . GLY A 1 171 ? 22.724 -5.265 -29.400 1.00 76.38 171 GLY A CA 1
ATOM 1361 C C . GLY A 1 171 ? 21.386 -5.118 -28.663 1.00 76.38 171 GLY A C 1
ATOM 1362 O O . GLY A 1 171 ? 20.389 -4.748 -29.280 1.00 76.38 171 GLY A O 1
ATOM 1363 N N . ALA A 1 172 ? 21.345 -5.423 -27.362 1.00 83.38 172 ALA A N 1
ATOM 1364 C CA . ALA A 1 172 ? 20.130 -5.312 -26.562 1.00 83.38 172 ALA A CA 1
ATOM 1365 C C . ALA A 1 172 ? 19.689 -3.847 -26.357 1.00 83.38 172 ALA A C 1
ATOM 1367 O O . ALA A 1 172 ? 20.495 -2.965 -26.038 1.00 83.38 172 ALA A O 1
ATOM 1368 N N . LEU A 1 173 ? 18.384 -3.592 -26.486 1.00 85.25 173 LEU A N 1
ATOM 1369 C CA . LEU A 1 173 ? 17.778 -2.281 -26.248 1.00 85.25 173 LEU A CA 1
ATOM 1370 C C . LEU A 1 173 ? 17.234 -2.211 -24.820 1.00 85.25 173 LEU A C 1
ATOM 1372 O O . LEU A 1 173 ? 16.412 -3.039 -24.429 1.00 85.25 173 LEU A O 1
ATOM 1376 N N . ILE A 1 174 ? 17.684 -1.224 -24.043 1.00 87.69 174 ILE A N 1
ATOM 1377 C CA . ILE A 1 174 ? 17.328 -1.091 -22.628 1.00 87.69 174 ILE A CA 1
ATOM 1378 C C . ILE A 1 174 ? 16.499 0.178 -22.431 1.00 87.69 174 ILE A C 1
ATOM 1380 O O . ILE A 1 174 ? 16.928 1.281 -22.776 1.00 87.69 174 ILE A O 1
ATOM 1384 N N . TYR A 1 175 ? 15.321 0.019 -21.836 1.00 87.56 175 TYR A N 1
ATOM 1385 C CA . TYR A 1 175 ? 14.479 1.112 -21.366 1.00 87.56 175 TYR A CA 1
ATOM 1386 C C . TYR A 1 175 ? 14.495 1.157 -19.843 1.00 87.56 175 TYR A C 1
ATOM 1388 O O . TYR A 1 175 ? 14.175 0.176 -19.179 1.00 87.56 175 TYR A O 1
ATOM 1396 N N . GLU A 1 176 ? 14.815 2.312 -19.281 1.00 89.62 176 GLU A N 1
ATOM 1397 C CA . GLU A 1 176 ? 14.832 2.554 -17.843 1.00 89.62 176 GLU A CA 1
ATOM 1398 C C . GLU A 1 176 ? 13.794 3.625 -17.495 1.00 89.62 176 GLU A C 1
ATOM 1400 O O . GLU A 1 176 ? 13.684 4.666 -18.151 1.00 89.62 176 G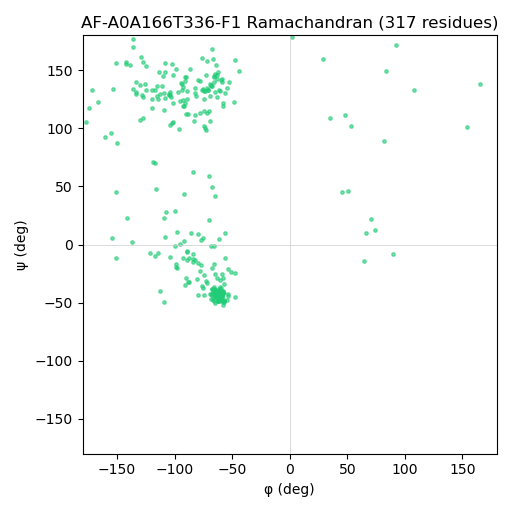LU A O 1
ATOM 1405 N N . MET A 1 177 ? 12.994 3.365 -16.464 1.00 89.50 177 MET A N 1
ATOM 1406 C CA . MET A 1 177 ? 11.939 4.277 -16.022 1.00 89.50 177 MET A CA 1
ATOM 1407 C C . MET A 1 177 ? 12.356 5.022 -14.761 1.00 89.50 177 MET A C 1
ATOM 1409 O O . MET A 1 177 ? 12.724 4.406 -13.765 1.00 89.50 177 MET A O 1
ATOM 1413 N N . PHE A 1 178 ? 12.234 6.346 -14.774 1.00 87.69 178 PHE A N 1
ATOM 1414 C CA . PHE A 1 178 ? 12.656 7.220 -13.683 1.00 87.69 178 PHE A CA 1
ATOM 1415 C C . PHE A 1 178 ? 11.553 8.183 -13.262 1.00 87.69 178 PHE A C 1
ATOM 1417 O O . PHE A 1 178 ? 10.632 8.496 -14.019 1.00 87.69 178 PHE A O 1
ATOM 1424 N N . VAL A 1 179 ? 11.694 8.724 -12.058 1.00 85.50 179 VAL A N 1
ATOM 1425 C CA . VAL A 1 179 ? 10.918 9.879 -11.605 1.00 85.50 179 VAL A CA 1
ATOM 1426 C C . VAL A 1 179 ? 11.586 11.143 -12.149 1.00 85.50 179 VAL A C 1
ATOM 1428 O O . VAL A 1 179 ? 12.798 11.317 -12.055 1.00 85.50 179 VAL A O 1
ATOM 1431 N N . ALA A 1 180 ? 10.802 12.023 -12.759 1.00 79.12 180 ALA A N 1
ATOM 1432 C CA . ALA A 1 180 ? 11.267 13.259 -13.360 1.00 79.12 180 ALA A CA 1
ATOM 1433 C C . ALA A 1 180 ? 11.325 14.412 -12.346 1.00 79.12 180 ALA A C 1
ATOM 1435 O O . ALA A 1 180 ? 10.459 14.487 -11.475 1.00 79.12 180 ALA A O 1
ATOM 1436 N N . PRO A 1 181 ? 12.233 15.389 -12.538 1.00 65.81 181 PRO A N 1
ATOM 1437 C CA . PRO A 1 181 ? 13.249 15.463 -13.592 1.00 65.81 181 PRO A CA 1
ATOM 1438 C C . PRO A 1 181 ? 14.433 14.499 -13.374 1.00 65.81 181 PRO A C 1
ATOM 1440 O O . PRO A 1 181 ? 15.044 14.521 -12.311 1.00 65.81 181 PRO A O 1
ATOM 1443 N N . PRO A 1 182 ? 14.846 13.722 -14.390 1.00 60.41 182 PRO A N 1
ATOM 1444 C CA . PRO A 1 182 ? 16.179 13.137 -14.381 1.00 60.41 182 PRO A CA 1
ATOM 1445 C C . PRO A 1 182 ? 17.218 14.243 -14.672 1.00 60.41 182 PRO A C 1
ATOM 1447 O O . PRO A 1 182 ? 17.004 15.046 -15.589 1.00 60.41 182 PRO A O 1
ATOM 1450 N N . PRO A 1 183 ? 18.309 14.348 -13.891 1.00 52.78 183 PRO A N 1
ATOM 1451 C CA . PRO A 1 183 ? 19.235 15.478 -13.966 1.00 52.78 183 PRO A CA 1
ATOM 1452 C C . PRO A 1 183 ? 20.165 15.395 -15.186 1.00 52.78 183 PRO A C 1
ATOM 1454 O O . PRO A 1 183 ? 20.806 14.377 -15.416 1.00 52.78 183 PRO A O 1
ATOM 1457 N N . ALA A 1 184 ? 20.303 16.504 -15.917 1.00 55.03 184 ALA A N 1
ATOM 1458 C CA . ALA A 1 184 ? 21.025 16.608 -17.192 1.00 55.03 184 ALA A CA 1
ATOM 1459 C C . ALA A 1 184 ? 22.558 16.394 -17.137 1.00 55.03 184 ALA A C 1
ATOM 1461 O O . ALA A 1 184 ? 23.201 16.456 -18.176 1.00 55.03 184 ALA A O 1
ATOM 1462 N N . ALA A 1 185 ? 23.164 16.154 -15.967 1.00 49.47 185 ALA A N 1
ATOM 1463 C CA . ALA A 1 185 ? 24.619 15.948 -15.857 1.00 49.47 185 ALA A CA 1
ATOM 1464 C C . ALA A 1 185 ? 25.077 15.100 -14.647 1.00 49.47 185 ALA A C 1
ATOM 1466 O O . ALA A 1 185 ? 26.270 14.964 -14.397 1.00 49.47 185 ALA A O 1
ATOM 1467 N N . SER A 1 186 ? 24.157 14.528 -13.857 1.00 48.72 186 S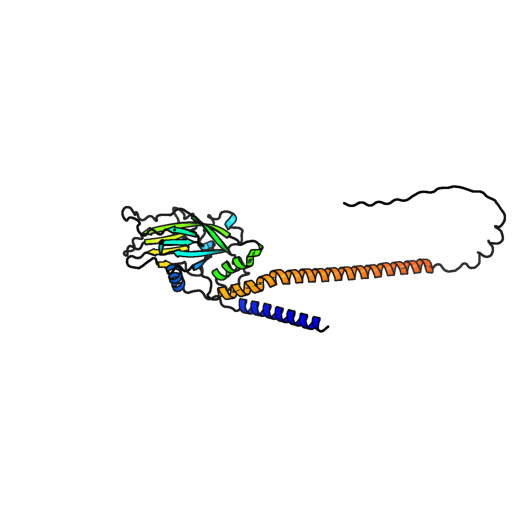ER A N 1
ATOM 1468 C CA . SER A 1 186 ? 24.500 13.743 -12.647 1.00 48.72 186 SER A CA 1
ATOM 1469 C C . SER A 1 186 ? 23.597 12.514 -12.458 1.00 48.72 186 SER A C 1
ATOM 1471 O O . SER A 1 186 ? 23.429 12.009 -11.351 1.00 48.72 186 SER A O 1
ATOM 1473 N N . ALA A 1 187 ? 22.992 12.038 -13.553 1.00 47.38 187 ALA A N 1
ATOM 1474 C CA . ALA A 1 187 ? 21.966 10.990 -13.598 1.00 47.38 187 ALA A CA 1
ATOM 1475 C C . ALA A 1 187 ? 22.442 9.572 -13.233 1.00 47.38 187 ALA A C 1
ATOM 1477 O O . ALA A 1 187 ? 21.628 8.658 -13.194 1.00 47.38 187 ALA A O 1
ATOM 1478 N N . HIS A 1 188 ? 23.722 9.357 -12.932 1.00 51.09 188 HIS A N 1
ATOM 1479 C CA . HIS A 1 188 ? 24.254 8.016 -12.662 1.00 51.09 188 HIS A CA 1
ATOM 1480 C C . HIS A 1 188 ? 23.934 7.445 -11.269 1.00 51.09 188 HIS A C 1
ATOM 1482 O O . HIS A 1 188 ? 24.401 6.356 -10.949 1.00 51.09 188 HIS A O 1
ATOM 1488 N N . HIS A 1 189 ? 23.152 8.138 -10.435 1.00 62.72 189 HIS A N 1
ATOM 1489 C CA . HIS A 1 189 ? 22.939 7.719 -9.043 1.00 62.72 189 HIS A CA 1
ATOM 1490 C C . HIS A 1 189 ? 21.503 7.350 -8.669 1.00 62.72 189 HIS A C 1
ATOM 1492 O O . HIS A 1 189 ? 21.309 6.808 -7.584 1.00 62.72 189 HIS A O 1
ATOM 1498 N N . LEU A 1 190 ? 20.504 7.611 -9.520 1.00 75.94 190 LEU A N 1
ATOM 1499 C CA . LEU A 1 190 ? 19.129 7.222 -9.203 1.00 75.94 190 LEU A CA 1
ATOM 1500 C C . LEU A 1 190 ? 18.821 5.839 -9.788 1.00 75.94 190 LEU A C 1
ATOM 1502 O O . LEU A 1 190 ? 18.967 5.655 -10.997 1.00 75.94 190 LEU A O 1
ATOM 1506 N N . PRO A 1 191 ? 18.385 4.871 -8.967 1.00 87.31 191 PRO A N 1
ATOM 1507 C CA . PRO A 1 191 ? 17.954 3.576 -9.469 1.00 87.31 191 PRO A CA 1
ATOM 1508 C C . PRO A 1 191 ? 16.686 3.730 -10.322 1.00 87.31 191 PRO A C 1
ATOM 1510 O O . PRO A 1 191 ? 15.779 4.492 -9.981 1.00 87.31 191 PRO A O 1
ATOM 1513 N N . ALA A 1 192 ? 16.611 2.997 -11.434 1.00 91.00 192 ALA A N 1
ATOM 1514 C CA . ALA A 1 192 ? 15.402 2.923 -12.250 1.00 91.00 192 ALA A CA 1
ATOM 1515 C C . ALA A 1 192 ? 14.273 2.233 -11.467 1.00 91.00 192 ALA A C 1
ATOM 1517 O O . ALA A 1 192 ? 14.524 1.300 -10.718 1.00 91.00 192 ALA A O 1
ATOM 1518 N N . LEU A 1 193 ? 13.021 2.655 -11.641 1.00 93.19 193 LEU A N 1
ATOM 1519 C CA . LEU A 1 193 ? 11.848 2.006 -11.035 1.00 93.19 193 LEU A CA 1
ATOM 1520 C C . LEU A 1 193 ? 11.533 0.654 -11.684 1.00 93.19 193 LEU A C 1
ATOM 1522 O O . LEU A 1 193 ? 11.021 -0.259 -11.032 1.00 93.19 193 LEU A O 1
ATOM 1526 N N . LEU A 1 194 ? 11.806 0.566 -12.981 1.00 94.25 194 LEU A N 1
ATOM 1527 C CA . LEU A 1 194 ? 11.631 -0.600 -13.826 1.00 94.25 194 LEU A CA 1
ATOM 1528 C C . LEU A 1 194 ? 12.628 -0.483 -14.980 1.00 94.25 194 LEU A C 1
ATOM 1530 O O . LEU A 1 194 ? 12.733 0.577 -15.604 1.00 94.25 194 LEU A O 1
ATOM 1534 N N . THR A 1 195 ? 13.321 -1.577 -15.259 1.00 93.50 195 THR A N 1
ATOM 1535 C CA . THR A 1 195 ? 14.192 -1.733 -16.419 1.00 93.50 195 THR A CA 1
ATOM 1536 C C . THR A 1 195 ? 13.573 -2.775 -17.339 1.00 93.50 195 THR A C 1
ATOM 1538 O O . THR A 1 195 ? 13.195 -3.854 -16.892 1.00 93.50 195 THR A O 1
ATOM 1541 N N . LEU A 1 196 ? 13.444 -2.451 -18.619 1.00 92.38 196 LEU A N 1
ATOM 1542 C CA . LEU A 1 196 ? 12.959 -3.351 -19.653 1.00 92.38 196 LEU A CA 1
ATOM 1543 C C . LEU A 1 196 ? 14.100 -3.587 -20.630 1.00 92.38 196 LEU A C 1
ATOM 1545 O O . LEU A 1 196 ? 14.673 -2.621 -21.131 1.00 92.38 196 LEU A O 1
ATOM 1549 N N . THR A 1 197 ? 14.416 -4.842 -20.918 1.00 91.81 197 THR A N 1
ATOM 1550 C CA . THR A 1 197 ? 15.478 -5.192 -21.865 1.00 91.81 197 THR A CA 1
ATOM 1551 C C . THR A 1 197 ? 14.897 -6.003 -23.011 1.00 91.81 197 THR A C 1
ATOM 1553 O O . THR A 1 197 ? 14.250 -7.025 -22.803 1.00 91.81 197 THR A O 1
ATOM 1556 N N . TYR A 1 198 ? 15.131 -5.542 -24.233 1.00 88.88 198 TYR A N 1
ATOM 1557 C CA . TYR A 1 198 ? 14.835 -6.273 -25.457 1.00 88.88 198 TYR A CA 1
ATOM 1558 C C . TYR A 1 198 ? 16.133 -6.873 -25.980 1.00 88.88 198 TYR A C 1
ATOM 1560 O O . TYR A 1 198 ? 16.980 -6.155 -26.512 1.00 88.88 198 TYR A O 1
ATOM 1568 N N . GLU A 1 199 ? 16.297 -8.182 -25.815 1.00 87.38 199 GLU A N 1
ATOM 1569 C CA . GLU A 1 199 ? 17.438 -8.912 -26.364 1.00 87.38 199 GLU A CA 1
ATOM 1570 C C . GLU A 1 199 ? 17.079 -9.485 -27.743 1.00 87.38 199 GLU A C 1
ATOM 1572 O O . GLU A 1 199 ? 15.995 -10.057 -27.913 1.00 87.38 199 GLU A O 1
ATOM 1577 N N . PRO A 1 200 ? 17.960 -9.363 -28.751 1.00 79.81 200 PRO A N 1
ATOM 1578 C CA . PRO A 1 200 ? 17.681 -9.928 -30.060 1.00 79.81 200 PRO A CA 1
ATOM 1579 C C . PRO A 1 200 ? 17.605 -11.454 -29.983 1.00 79.81 200 PRO A C 1
ATOM 1581 O O . PRO A 1 200 ? 18.479 -12.118 -29.433 1.00 79.81 200 PRO A O 1
ATOM 1584 N N . GLY A 1 201 ? 16.545 -12.014 -30.565 1.00 78.75 201 GLY A N 1
ATOM 1585 C CA . GLY A 1 201 ? 16.289 -13.456 -30.566 1.00 78.75 201 GLY A CA 1
ATOM 1586 C C . GLY A 1 201 ? 15.473 -13.966 -29.374 1.00 78.75 201 GLY A C 1
ATOM 1587 O O . GLY A 1 201 ? 15.040 -15.117 -29.409 1.00 78.75 201 GLY A O 1
ATOM 1588 N N . ILE A 1 202 ? 15.196 -13.132 -28.363 1.00 83.25 202 ILE A N 1
ATOM 1589 C CA . ILE A 1 202 ? 14.227 -13.447 -27.307 1.00 83.25 202 ILE A CA 1
ATOM 1590 C C . ILE A 1 202 ? 12.858 -12.882 -27.695 1.00 83.25 202 ILE A C 1
ATOM 1592 O O . ILE A 1 202 ? 12.732 -11.737 -28.127 1.00 83.25 202 ILE A O 1
ATOM 1596 N N . LEU A 1 203 ? 11.813 -13.703 -27.558 1.00 79.94 203 LEU A N 1
ATOM 1597 C CA . LEU A 1 203 ? 10.433 -13.285 -27.800 1.00 79.94 203 LEU A CA 1
ATOM 1598 C C . LEU A 1 203 ? 9.953 -12.372 -26.662 1.00 79.94 203 LEU A C 1
ATOM 1600 O O . LEU A 1 203 ? 9.543 -12.855 -25.609 1.00 79.94 203 LEU A O 1
ATOM 1604 N N . GLY A 1 204 ? 9.994 -11.062 -26.890 1.00 84.19 204 GLY A N 1
ATOM 1605 C CA . GLY A 1 204 ? 9.449 -10.050 -25.985 1.00 84.19 204 GLY A CA 1
ATOM 1606 C C . GLY A 1 204 ? 10.454 -9.485 -24.970 1.00 84.19 204 GLY A C 1
ATOM 1607 O O . GLY A 1 204 ? 11.588 -9.960 -24.873 1.00 84.19 204 GLY A O 1
ATOM 1608 N N . PRO A 1 205 ? 10.053 -8.438 -24.228 1.00 91.25 205 PRO A N 1
ATOM 1609 C CA . PRO A 1 205 ? 10.908 -7.789 -23.243 1.00 91.25 205 PRO A CA 1
ATOM 1610 C C . PRO A 1 205 ? 11.105 -8.645 -21.991 1.00 91.25 205 PRO A C 1
ATOM 1612 O O . PRO A 1 205 ? 10.183 -9.307 -21.510 1.00 91.25 205 PRO A O 1
ATOM 1615 N N . THR A 1 206 ? 12.295 -8.558 -21.407 1.00 92.88 206 THR A N 1
ATOM 1616 C CA . THR A 1 206 ? 12.536 -8.952 -20.019 1.00 92.88 206 THR A CA 1
ATOM 1617 C C . THR A 1 206 ? 12.336 -7.744 -19.116 1.00 92.88 206 THR A C 1
ATOM 1619 O O . THR A 1 206 ? 12.691 -6.617 -19.466 1.00 92.88 206 THR A O 1
ATOM 1622 N N . PHE A 1 207 ? 11.734 -7.969 -17.955 1.00 94.62 207 PHE A N 1
ATOM 1623 C CA . PHE A 1 207 ? 11.450 -6.925 -16.980 1.00 94.62 207 PHE A CA 1
ATOM 1624 C C . PHE A 1 207 ? 12.347 -7.147 -15.778 1.00 94.62 207 PHE A C 1
ATOM 1626 O O . PHE A 1 207 ? 12.496 -8.272 -15.329 1.00 94.62 207 PHE A O 1
ATOM 1633 N N . GLN A 1 208 ? 12.932 -6.084 -15.249 1.00 95.44 208 GLN A N 1
ATOM 1634 C CA . GLN A 1 208 ? 13.733 -6.141 -14.043 1.00 95.44 208 GLN A CA 1
ATOM 1635 C C . GLN A 1 208 ? 13.332 -5.000 -13.124 1.00 95.44 208 GLN A C 1
ATOM 1637 O O . GLN A 1 208 ? 13.256 -3.835 -13.516 1.00 95.44 208 GLN A O 1
ATOM 1642 N N . PHE A 1 209 ? 13.094 -5.345 -11.870 1.00 95.06 209 PHE A N 1
ATOM 1643 C CA . PHE A 1 209 ? 12.751 -4.393 -10.831 1.00 95.06 209 PHE A CA 1
ATOM 1644 C C . PHE A 1 209 ? 13.919 -4.228 -9.846 1.00 95.06 209 PHE A C 1
ATOM 1646 O O . PHE A 1 209 ? 14.726 -5.147 -9.679 1.00 95.06 209 PHE A O 1
ATOM 1653 N N . PRO A 1 210 ? 14.004 -3.090 -9.140 1.00 93.69 210 PRO A N 1
ATOM 1654 C CA . PRO A 1 210 ? 14.985 -2.901 -8.078 1.00 93.69 210 PRO A CA 1
ATOM 1655 C C . PRO A 1 210 ? 14.842 -3.945 -6.979 1.00 93.69 210 PRO A C 1
ATOM 1657 O O . PRO A 1 210 ? 13.735 -4.294 -6.578 1.00 93.69 210 PRO A O 1
ATOM 1660 N N . GLN A 1 211 ? 15.961 -4.395 -6.429 1.00 90.44 211 GLN A N 1
ATOM 1661 C CA . GLN A 1 211 ? 15.943 -5.415 -5.388 1.00 90.44 211 GLN A CA 1
ATOM 1662 C C . GLN A 1 211 ? 15.422 -4.878 -4.042 1.00 90.44 211 GLN A C 1
ATOM 1664 O O . GLN A 1 211 ? 15.464 -3.678 -3.736 1.00 90.44 211 GLN A O 1
ATOM 1669 N N . THR A 1 212 ? 14.956 -5.798 -3.198 1.00 88.94 212 THR A N 1
ATOM 1670 C CA . THR A 1 212 ? 14.680 -5.530 -1.782 1.00 88.94 212 THR A CA 1
ATOM 1671 C C . THR A 1 212 ? 15.960 -5.062 -1.074 1.00 88.94 212 THR A C 1
ATOM 1673 O O . THR A 1 212 ? 17.024 -5.615 -1.355 1.00 88.94 212 THR A O 1
ATOM 1676 N N . PRO A 1 213 ? 15.902 -4.093 -0.141 1.00 89.44 213 PRO A N 1
ATOM 1677 C CA . PRO A 1 213 ? 14.709 -3.590 0.547 1.00 89.44 213 PRO A CA 1
ATOM 1678 C C . PRO A 1 213 ? 14.127 -2.295 -0.049 1.00 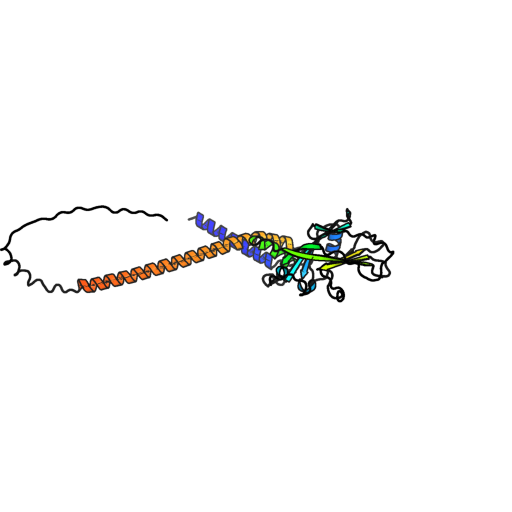89.44 213 PRO A C 1
ATOM 1680 O O . PRO A 1 213 ? 13.315 -1.636 0.604 1.00 89.44 213 PRO A O 1
ATOM 1683 N N . PHE A 1 214 ? 14.581 -1.869 -1.229 1.00 90.88 214 PHE A N 1
ATOM 1684 C CA . PHE A 1 214 ? 14.215 -0.568 -1.799 1.00 90.88 214 PHE A CA 1
ATOM 1685 C C . PHE A 1 214 ? 12.942 -0.625 -2.629 1.00 90.88 214 PHE A C 1
ATOM 1687 O O . PHE A 1 214 ? 12.177 0.342 -2.630 1.00 90.88 214 PHE A O 1
ATOM 1694 N N . SER A 1 215 ? 12.698 -1.764 -3.274 1.00 94.31 215 SER A N 1
ATOM 1695 C CA . SER A 1 215 ? 11.393 -2.094 -3.822 1.00 94.31 215 SER A CA 1
ATOM 1696 C C . SER A 1 215 ? 10.899 -3.437 -3.299 1.00 94.31 215 SER A C 1
ATOM 1698 O O . SER A 1 215 ? 11.689 -4.287 -2.881 1.00 94.31 215 SER A O 1
ATOM 1700 N N . ALA A 1 216 ? 9.582 -3.606 -3.270 1.00 95.31 216 ALA A N 1
ATOM 1701 C CA . ALA A 1 216 ? 8.955 -4.853 -2.876 1.00 95.31 216 ALA A CA 1
ATOM 1702 C C . ALA A 1 216 ? 7.606 -5.051 -3.564 1.00 95.31 216 ALA A C 1
ATOM 1704 O O . ALA A 1 216 ? 6.927 -4.090 -3.927 1.00 95.31 216 ALA A O 1
ATOM 1705 N N . SER A 1 217 ? 7.193 -6.310 -3.679 1.00 95.62 217 SER A N 1
ATOM 1706 C CA . SER A 1 217 ? 5.843 -6.697 -4.101 1.00 95.62 217 SER A CA 1
ATOM 1707 C C . SER A 1 217 ? 5.003 -7.123 -2.901 1.00 95.62 217 SER A C 1
ATOM 1709 O O . SER A 1 217 ? 5.581 -7.560 -1.900 1.00 95.62 217 SER A O 1
ATOM 1711 N N . PRO A 1 218 ? 3.663 -7.028 -2.982 1.00 95.44 218 PRO A N 1
ATOM 1712 C CA . PRO A 1 218 ? 2.782 -7.547 -1.945 1.00 95.44 218 PRO A CA 1
ATOM 1713 C C . PRO A 1 218 ? 3.105 -9.006 -1.643 1.00 95.44 218 PRO A C 1
ATOM 1715 O O . PRO A 1 218 ? 3.380 -9.784 -2.558 1.00 95.44 218 PRO A O 1
ATOM 1718 N N . SER A 1 219 ? 3.072 -9.380 -0.371 1.00 95.75 219 SER A N 1
ATOM 1719 C CA . SER A 1 219 ? 3.292 -10.762 0.030 1.00 95.75 219 SER A CA 1
ATOM 1720 C C . SER A 1 219 ? 2.160 -11.666 -0.452 1.00 95.75 219 SER A C 1
ATOM 1722 O O . SER A 1 219 ? 1.025 -11.233 -0.658 1.00 95.75 219 SER A O 1
ATOM 1724 N N . ILE A 1 220 ? 2.431 -12.969 -0.533 1.00 95.00 220 ILE A N 1
ATOM 1725 C CA . ILE A 1 220 ? 1.408 -13.985 -0.851 1.00 95.00 220 ILE A CA 1
ATOM 1726 C C . ILE A 1 220 ? 0.251 -13.942 0.167 1.00 95.00 220 ILE A C 1
ATOM 1728 O O . ILE A 1 220 ? -0.897 -14.236 -0.153 1.00 95.00 220 ILE A O 1
ATOM 1732 N N . THR A 1 221 ? 0.542 -13.529 1.404 1.00 95.75 221 THR A N 1
ATOM 1733 C CA . THR A 1 221 ? -0.443 -13.414 2.490 1.00 95.75 221 THR A CA 1
ATOM 1734 C C . THR A 1 221 ? -1.224 -12.099 2.489 1.00 95.75 221 THR A C 1
ATOM 1736 O O . THR A 1 221 ?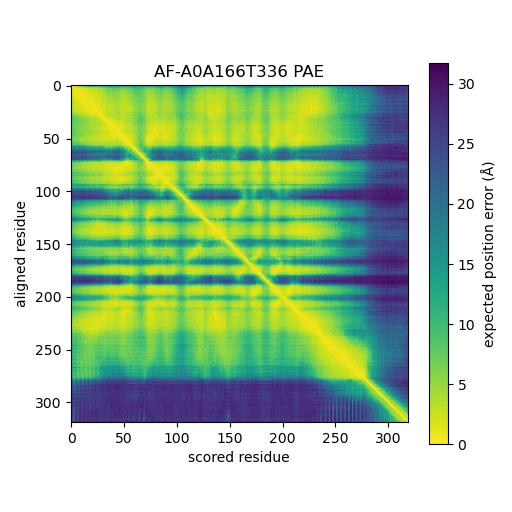 -2.179 -11.956 3.257 1.00 95.75 221 THR A O 1
ATOM 1739 N N . PHE A 1 222 ? -0.850 -11.137 1.640 1.00 94.56 222 PHE A N 1
ATOM 1740 C CA . PHE A 1 222 ? -1.466 -9.814 1.588 1.00 94.56 222 PHE A CA 1
ATOM 1741 C C . PHE A 1 222 ? -2.998 -9.853 1.430 1.00 94.56 222 PHE A C 1
ATOM 1743 O O . PHE A 1 222 ? -3.670 -9.135 2.173 1.00 94.56 222 PHE A O 1
ATOM 1750 N N . PRO A 1 223 ? -3.601 -10.712 0.578 1.00 94.81 223 PRO A N 1
ATOM 1751 C CA . PRO A 1 223 ? -5.059 -10.794 0.469 1.00 94.81 223 PRO A CA 1
ATOM 1752 C C . PRO A 1 223 ? -5.747 -11.178 1.786 1.00 94.81 223 PRO A C 1
ATOM 1754 O O . PRO A 1 223 ? -6.799 -10.631 2.113 1.00 94.81 223 PRO A O 1
ATOM 1757 N N . ILE A 1 224 ? -5.134 -12.069 2.575 1.00 95.44 224 ILE A N 1
ATOM 1758 C CA . ILE A 1 224 ? -5.656 -12.492 3.883 1.00 95.44 224 ILE A CA 1
ATOM 1759 C C . ILE A 1 224 ? -5.580 -11.325 4.871 1.00 95.44 224 ILE A C 1
ATOM 1761 O O . ILE A 1 224 ? -6.567 -11.016 5.535 1.00 95.44 224 ILE A O 1
ATOM 1765 N N . ARG A 1 225 ? -4.437 -10.627 4.932 1.00 93.75 225 ARG A N 1
ATOM 1766 C CA . ARG A 1 225 ? -4.278 -9.428 5.776 1.00 93.75 225 ARG A CA 1
ATOM 1767 C C . ARG A 1 225 ? -5.315 -8.373 5.444 1.00 93.75 225 ARG A C 1
ATOM 1769 O O . ARG A 1 225 ? -5.978 -7.857 6.336 1.00 93.75 225 ARG A O 1
ATOM 1776 N N . ARG A 1 226 ? -5.476 -8.094 4.154 1.00 92.50 226 ARG A N 1
ATOM 1777 C CA . ARG A 1 226 ? -6.445 -7.136 3.638 1.00 92.50 226 ARG A CA 1
ATOM 1778 C C . ARG A 1 226 ? -7.874 -7.513 4.038 1.00 92.50 226 ARG A C 1
ATOM 1780 O O . ARG A 1 226 ? -8.617 -6.653 4.495 1.00 92.50 226 ARG A O 1
ATOM 1787 N N . ALA A 1 227 ? -8.245 -8.790 3.941 1.00 94.00 227 ALA A N 1
ATOM 1788 C CA . ALA A 1 227 ? -9.553 -9.268 4.389 1.00 94.00 227 ALA A CA 1
ATOM 1789 C C . ALA A 1 227 ? -9.760 -9.074 5.902 1.00 94.00 227 ALA A C 1
ATOM 1791 O O . ALA A 1 227 ? -10.807 -8.578 6.316 1.00 94.00 227 ALA A O 1
ATOM 1792 N N . ILE A 1 228 ? -8.754 -9.395 6.725 1.00 93.88 228 ILE A N 1
ATOM 1793 C CA . ILE A 1 228 ? -8.812 -9.171 8.178 1.00 93.88 228 ILE A CA 1
ATOM 1794 C C . ILE A 1 228 ? -9.002 -7.682 8.485 1.00 93.88 228 ILE A C 1
ATOM 1796 O O . ILE A 1 228 ? -9.845 -7.322 9.302 1.00 93.88 228 ILE A O 1
ATOM 1800 N N . VAL A 1 229 ? -8.265 -6.812 7.799 1.00 90.88 229 VAL A N 1
ATOM 1801 C CA . VAL A 1 229 ? -8.363 -5.358 7.949 1.00 90.88 229 VAL A CA 1
ATOM 1802 C C . VAL A 1 229 ? -9.752 -4.848 7.577 1.00 90.88 229 VAL A C 1
ATOM 1804 O O . VAL A 1 229 ? -10.303 -4.043 8.318 1.00 90.88 229 VAL A O 1
ATOM 1807 N N . TYR A 1 230 ? -10.363 -5.343 6.498 1.00 89.75 230 TYR A N 1
ATOM 1808 C CA . TYR A 1 230 ? -11.736 -4.969 6.142 1.00 89.75 230 TYR A CA 1
ATOM 1809 C C . TYR A 1 230 ? -12.773 -5.387 7.189 1.00 89.75 230 TYR A C 1
ATOM 1811 O O . TYR A 1 230 ? -13.792 -4.715 7.330 1.00 89.75 230 TYR A O 1
ATOM 1819 N N . ILE A 1 231 ? -12.520 -6.461 7.940 1.00 90.62 231 ILE A N 1
ATOM 1820 C CA . ILE A 1 231 ? -13.385 -6.888 9.048 1.00 90.62 231 ILE A CA 1
ATOM 1821 C C . ILE A 1 231 ? -13.114 -6.046 10.303 1.00 90.62 231 ILE A C 1
ATOM 1823 O O . ILE A 1 231 ? -14.049 -5.619 10.979 1.00 90.62 231 ILE A O 1
ATOM 1827 N N . LEU A 1 232 ? -11.842 -5.789 10.622 1.00 90.06 232 LEU A N 1
ATOM 1828 C CA . LEU A 1 232 ? -11.435 -5.069 11.830 1.00 90.06 232 LEU A CA 1
ATOM 1829 C C . LEU A 1 232 ? -11.683 -3.561 11.747 1.00 90.06 232 LEU A C 1
ATOM 1831 O O . LEU A 1 232 ? -12.068 -2.965 12.749 1.00 90.06 232 LEU A O 1
ATOM 1835 N N . ALA A 1 233 ? -11.482 -2.935 10.586 1.00 87.12 233 ALA A N 1
ATOM 1836 C CA . ALA A 1 233 ? -11.573 -1.485 10.439 1.00 87.12 233 ALA A CA 1
ATOM 1837 C C . ALA A 1 233 ? -12.954 -0.940 10.854 1.00 87.12 233 ALA A C 1
ATOM 1839 O O . ALA A 1 233 ? -12.987 -0.054 11.708 1.00 87.12 233 ALA A O 1
ATOM 1840 N N . PRO A 1 234 ? -14.097 -1.486 10.389 1.00 86.00 234 PRO A N 1
ATOM 1841 C CA . PRO A 1 234 ? -15.407 -1.054 10.867 1.00 86.00 234 PRO A CA 1
ATOM 1842 C C . PRO A 1 234 ? -15.554 -1.198 12.381 1.00 86.00 234 PRO A C 1
ATOM 1844 O O . PRO A 1 234 ? -16.069 -0.290 13.024 1.00 86.00 234 PRO A O 1
ATOM 1847 N N . VAL A 1 235 ? -15.069 -2.294 12.975 1.00 85.81 235 VAL A N 1
ATOM 1848 C CA . VAL A 1 235 ? -15.131 -2.510 14.430 1.00 85.81 235 VAL A CA 1
ATOM 1849 C C . VAL A 1 235 ? -14.340 -1.431 15.167 1.00 85.81 235 VAL A C 1
ATOM 1851 O O . VAL A 1 235 ? -14.862 -0.808 16.086 1.00 85.81 235 VAL A O 1
ATOM 1854 N N . VAL A 1 236 ? -13.109 -1.159 14.737 1.00 83.75 236 VAL A N 1
ATOM 1855 C CA . VAL A 1 236 ? -12.246 -0.133 15.335 1.00 83.75 236 VAL A CA 1
ATOM 1856 C C . VAL A 1 236 ? -12.876 1.254 15.204 1.00 83.75 236 VAL A C 1
ATOM 1858 O O . VAL A 1 236 ? -12.966 1.968 16.195 1.00 83.75 236 VAL A O 1
ATOM 1861 N N . PHE A 1 237 ? -13.374 1.623 14.023 1.00 83.19 237 PHE A N 1
ATOM 1862 C CA . PHE A 1 237 ? -13.912 2.963 13.770 1.00 83.19 237 PHE A CA 1
ATOM 1863 C C . PHE A 1 237 ? -15.342 3.187 14.278 1.00 83.19 237 PHE A C 1
ATOM 1865 O O . PHE A 1 237 ? -15.759 4.334 14.392 1.00 83.19 237 PHE A O 1
ATOM 1872 N N . THR A 1 238 ? -16.100 2.139 14.606 1.00 84.50 238 THR A N 1
ATOM 1873 C CA . THR A 1 238 ? -17.471 2.284 15.132 1.00 84.50 238 THR A CA 1
ATOM 1874 C C . THR A 1 238 ? -17.570 1.925 16.608 1.00 84.50 238 THR A C 1
ATOM 1876 O O . THR A 1 238 ? -18.091 2.708 17.401 1.00 84.50 238 THR A O 1
ATOM 1879 N N . VAL A 1 239 ? -17.037 0.769 17.008 1.00 82.88 239 VAL A N 1
ATOM 1880 C CA . VAL A 1 239 ? -17.199 0.240 18.365 1.00 82.88 239 VAL A CA 1
ATOM 1881 C C . VAL A 1 239 ? -16.328 1.002 19.351 1.00 82.88 239 VAL A C 1
ATOM 1883 O O . VAL A 1 239 ? -16.818 1.355 20.419 1.00 82.88 239 VAL A O 1
ATOM 1886 N N . ILE A 1 240 ? -15.069 1.309 19.014 1.00 81.38 240 ILE A N 1
ATOM 1887 C CA . ILE A 1 240 ? -14.186 2.028 19.946 1.00 81.38 240 ILE A CA 1
ATOM 1888 C C . ILE A 1 240 ? -14.715 3.443 20.223 1.00 81.38 240 ILE A C 1
ATOM 1890 O O . ILE A 1 240 ? -14.901 3.756 21.400 1.00 81.38 240 ILE A O 1
ATOM 1894 N N . PRO A 1 241 ? -15.054 4.280 19.219 1.00 85.38 241 PRO A N 1
ATOM 1895 C CA . PRO A 1 241 ? -15.661 5.581 19.486 1.00 85.38 241 PRO A CA 1
ATOM 1896 C C . PRO A 1 241 ? -16.973 5.479 20.263 1.00 85.38 241 PRO A C 1
ATOM 1898 O O . PRO A 1 241 ? -17.180 6.250 21.196 1.00 85.38 241 PRO A O 1
ATOM 1901 N N . ALA A 1 242 ? -17.833 4.500 19.956 1.00 84.81 242 ALA A N 1
ATOM 1902 C CA . ALA A 1 242 ? -19.069 4.287 20.706 1.00 84.81 242 ALA A CA 1
ATOM 1903 C C . ALA A 1 242 ? -18.803 3.948 22.183 1.00 84.81 242 ALA A C 1
ATOM 1905 O O . ALA A 1 242 ? -19.446 4.512 23.070 1.00 84.81 242 ALA A O 1
ATOM 1906 N N . LEU A 1 243 ? -17.827 3.080 22.466 1.00 84.00 243 LEU A N 1
ATOM 1907 C CA . LEU A 1 243 ? -17.406 2.754 23.830 1.00 84.00 243 LEU A CA 1
ATOM 1908 C C . LEU A 1 243 ? -16.781 3.959 24.539 1.00 84.00 243 LEU A C 1
ATOM 1910 O O . LEU A 1 243 ? -17.048 4.164 25.722 1.00 84.00 243 LEU A O 1
ATOM 1914 N N . MET A 1 244 ? -15.996 4.780 23.835 1.00 86.44 244 MET A N 1
ATOM 1915 C CA . MET A 1 244 ? -15.454 6.022 24.388 1.00 86.44 244 MET A CA 1
ATOM 1916 C C . MET A 1 244 ? -16.579 6.992 24.754 1.00 86.44 244 MET A C 1
ATOM 1918 O O . MET A 1 244 ? -16.608 7.478 25.881 1.00 86.44 244 MET A O 1
ATOM 1922 N N . ILE A 1 245 ? -17.541 7.224 23.854 1.00 91.81 245 ILE A N 1
ATOM 1923 C CA . ILE A 1 245 ? -18.713 8.079 24.102 1.00 91.81 245 ILE A CA 1
ATOM 1924 C C . ILE A 1 245 ? -19.518 7.554 25.296 1.00 91.81 245 ILE A C 1
ATOM 1926 O O . ILE A 1 245 ? -19.856 8.324 26.194 1.00 91.81 245 ILE A O 1
ATOM 1930 N N . ALA A 1 246 ? -19.776 6.245 25.356 1.00 87.50 246 ALA A N 1
ATOM 1931 C CA . ALA A 1 246 ? -20.469 5.623 26.481 1.00 87.50 246 ALA A CA 1
ATOM 1932 C C . ALA A 1 246 ? -19.693 5.798 27.797 1.00 87.50 246 ALA A C 1
ATOM 1934 O O . ALA A 1 246 ? -20.275 6.173 28.814 1.00 87.50 246 ALA A O 1
ATOM 1935 N N . GLY A 1 247 ? -18.373 5.596 27.779 1.00 87.38 247 GLY A N 1
ATOM 1936 C CA . GLY A 1 247 ? -17.499 5.825 28.928 1.00 87.38 247 GLY A CA 1
ATOM 1937 C C . GLY A 1 247 ? -17.520 7.280 29.403 1.00 87.38 247 GLY A C 1
ATOM 1938 O O . GLY A 1 247 ? -17.627 7.535 30.605 1.00 87.38 247 GLY A O 1
ATOM 1939 N N . TYR A 1 248 ? -17.497 8.243 28.476 1.00 93.81 248 TYR A N 1
ATOM 1940 C CA . TYR A 1 248 ? -17.654 9.664 28.793 1.00 93.81 248 TYR A CA 1
ATOM 1941 C C . TYR A 1 248 ? -19.028 9.966 29.399 1.00 93.81 248 TYR A C 1
ATOM 1943 O O . TYR A 1 248 ? -19.093 10.673 30.404 1.00 93.81 248 TYR A O 1
ATOM 1951 N N . ALA A 1 249 ? -20.110 9.397 28.864 1.00 92.38 249 ALA A N 1
ATOM 1952 C CA . ALA A 1 249 ? -21.455 9.574 29.409 1.00 92.38 249 ALA A CA 1
ATOM 1953 C C . ALA A 1 249 ? -21.575 9.026 30.842 1.00 92.38 249 ALA A C 1
ATOM 1955 O O . ALA A 1 249 ? -22.089 9.716 31.722 1.00 92.38 249 ALA A O 1
ATOM 1956 N N . VAL A 1 250 ? -21.030 7.832 31.106 1.00 92.81 250 VAL A N 1
ATOM 1957 C CA . VAL A 1 250 ? -20.976 7.241 32.456 1.00 92.81 250 VAL A CA 1
ATOM 1958 C C . VAL A 1 250 ? -20.177 8.132 33.406 1.00 92.81 250 VAL A C 1
ATOM 1960 O O . VAL A 1 250 ? -20.620 8.399 34.524 1.00 92.81 250 VAL A O 1
ATOM 1963 N N . ARG A 1 251 ? -19.027 8.647 32.958 1.00 93.19 251 ARG A N 1
ATOM 1964 C CA . ARG A 1 251 ? -18.208 9.576 33.745 1.00 93.19 251 ARG A CA 1
ATOM 1965 C C . ARG A 1 251 ? -18.969 10.862 34.077 1.00 93.19 251 ARG A C 1
ATOM 1967 O O . ARG A 1 251 ? -18.916 11.303 35.221 1.00 93.19 251 ARG A O 1
ATOM 1974 N N . ILE A 1 252 ? -19.677 11.457 33.117 1.00 95.75 252 ILE A N 1
ATOM 1975 C CA . ILE A 1 252 ? -20.492 12.662 33.341 1.00 95.75 252 ILE A CA 1
ATOM 1976 C C . ILE A 1 252 ? -21.613 12.368 34.343 1.00 95.75 252 ILE A C 1
ATOM 1978 O O . ILE A 1 252 ? -21.755 13.098 35.322 1.00 95.75 252 ILE A O 1
ATOM 1982 N N . ALA A 1 253 ? -22.361 11.279 34.151 1.00 93.94 253 ALA A N 1
ATOM 1983 C CA . ALA A 1 253 ? -23.443 10.878 35.050 1.00 93.94 253 ALA A CA 1
ATOM 1984 C C . ALA A 1 253 ? -22.951 10.671 36.492 1.00 93.94 253 ALA A C 1
ATOM 1986 O O . ALA A 1 253 ? -23.602 11.113 37.441 1.00 93.94 253 ALA A O 1
ATOM 1987 N N . PHE A 1 254 ? -21.772 10.065 36.662 1.00 96.06 254 PHE A N 1
ATOM 1988 C CA . PHE A 1 254 ? -21.127 9.921 37.964 1.00 96.06 254 PHE A CA 1
ATOM 1989 C C . PHE A 1 254 ? -20.880 11.282 38.632 1.00 96.06 254 PHE A C 1
ATOM 1991 O O . PHE A 1 254 ? -21.321 11.497 39.760 1.00 96.06 254 PHE A O 1
ATOM 1998 N N . TRP A 1 255 ? -20.246 12.229 37.933 1.00 97.75 255 TRP A N 1
ATOM 1999 C CA . TRP A 1 255 ? -19.954 13.555 38.494 1.00 97.75 255 TRP A CA 1
ATOM 2000 C C . TRP A 1 255 ? -21.210 14.379 38.784 1.00 97.75 255 TRP A C 1
ATOM 2002 O O . TRP A 1 255 ? -21.261 15.054 39.810 1.00 97.75 255 TRP A O 1
ATOM 2012 N N . VAL A 1 256 ? -22.242 14.283 37.941 1.00 97.19 256 VAL A N 1
ATOM 2013 C CA . VAL A 1 256 ? -23.552 14.904 38.200 1.00 97.19 256 VAL A CA 1
ATOM 2014 C C . VAL A 1 256 ? -24.174 14.338 39.477 1.00 97.19 256 VAL A C 1
ATOM 2016 O O . VAL A 1 256 ? -24.649 15.097 40.318 1.00 97.19 256 VAL A O 1
ATOM 2019 N N . THR A 1 257 ? -24.116 13.017 39.662 1.00 96.44 257 THR A N 1
ATOM 2020 C CA . THR A 1 257 ? -24.651 12.348 40.858 1.00 96.44 257 THR A CA 1
ATOM 2021 C C . THR A 1 257 ? -23.905 12.783 42.121 1.00 96.44 257 THR A C 1
ATOM 2023 O O . THR A 1 257 ? -24.532 13.115 43.125 1.00 96.44 257 THR A O 1
ATOM 2026 N N . VAL A 1 258 ? -22.569 12.843 42.066 1.00 97.31 258 VAL A N 1
ATOM 2027 C CA . VAL A 1 258 ? -21.734 13.333 43.175 1.00 97.31 258 VAL A CA 1
ATOM 2028 C C . VAL A 1 258 ? -22.052 14.795 43.494 1.00 97.31 258 VAL A C 1
ATOM 2030 O O . VAL A 1 258 ? -22.268 15.131 44.657 1.00 97.31 258 VAL A O 1
ATOM 2033 N N . GLY A 1 259 ? -22.132 15.661 42.480 1.00 97.56 259 GLY A N 1
ATOM 2034 C CA . GLY A 1 259 ? -22.462 17.076 42.657 1.00 97.56 259 GLY A CA 1
ATOM 2035 C C . GLY A 1 259 ? -23.840 17.282 43.285 1.00 97.56 259 GLY A C 1
ATOM 2036 O O . GLY A 1 259 ? -23.984 18.071 44.219 1.00 97.56 259 GLY A O 1
ATOM 2037 N N . TRP A 1 260 ? -24.838 16.517 42.838 1.00 98.06 260 TRP A N 1
ATOM 2038 C CA . TRP A 1 260 ? -26.183 16.540 43.407 1.00 98.06 260 TRP A CA 1
ATOM 2039 C C . TRP A 1 260 ? -26.199 16.097 44.876 1.00 98.06 260 TRP A C 1
ATOM 2041 O O . TRP A 1 260 ? -26.830 16.745 45.712 1.00 98.06 260 TRP A O 1
ATOM 2051 N N . LEU A 1 261 ? -25.456 15.039 45.217 1.00 97.50 261 LEU A N 1
ATOM 2052 C CA . LEU A 1 261 ? -25.356 14.538 46.588 1.00 97.50 261 LEU A CA 1
ATOM 2053 C C . LEU A 1 261 ? -24.682 15.556 47.522 1.00 97.50 261 LEU A C 1
ATOM 2055 O O . LEU A 1 261 ? -25.183 15.815 48.616 1.00 97.50 261 LEU A O 1
ATOM 2059 N N . LEU A 1 262 ? -23.586 16.181 47.081 1.00 97.25 262 LEU A N 1
ATOM 2060 C CA . LEU A 1 262 ? -22.909 17.241 47.835 1.00 97.25 262 LEU A CA 1
ATOM 2061 C C . LEU A 1 262 ? -23.819 18.453 48.053 1.00 97.25 262 LEU A C 1
ATOM 2063 O O . LEU A 1 262 ? -23.883 18.984 49.163 1.00 97.25 262 LEU A O 1
ATOM 2067 N N . TRP A 1 263 ? -24.565 18.859 47.022 1.00 97.69 263 TRP A N 1
ATOM 2068 C CA . TRP A 1 263 ? -25.547 19.935 47.127 1.00 97.69 263 TRP A CA 1
ATOM 2069 C C . TRP A 1 263 ? -26.649 19.604 48.143 1.00 97.69 263 TRP A C 1
ATOM 2071 O O . TRP A 1 263 ? -26.957 20.429 49.005 1.00 97.69 263 TRP A O 1
ATOM 2081 N N . ALA A 1 264 ? -27.186 18.380 48.111 1.00 97.44 264 ALA A N 1
ATOM 2082 C CA . ALA A 1 264 ? -28.197 17.922 49.061 1.00 97.44 264 ALA A CA 1
ATOM 2083 C C . ALA A 1 264 ? -27.682 17.932 50.513 1.00 97.44 264 ALA A C 1
ATOM 2085 O O . ALA A 1 264 ? -28.403 18.360 51.418 1.00 97.44 264 ALA A O 1
ATOM 2086 N N . ILE A 1 265 ? -26.427 17.527 50.740 1.00 97.00 265 ILE A N 1
ATOM 2087 C CA . ILE A 1 265 ? -25.781 17.567 52.062 1.00 97.00 265 ILE A CA 1
ATOM 2088 C C . ILE A 1 265 ? -25.601 19.013 52.540 1.00 97.00 265 ILE A C 1
ATOM 2090 O O . ILE A 1 265 ? -25.974 19.336 53.669 1.00 97.00 265 ILE A O 1
ATOM 2094 N N . ALA A 1 266 ? -25.072 19.899 51.691 1.00 96.25 266 ALA A N 1
ATOM 2095 C CA . ALA A 1 266 ? -24.853 21.304 52.034 1.00 96.25 266 ALA A CA 1
ATOM 2096 C C . ALA A 1 266 ? -26.173 22.015 52.367 1.00 96.25 266 ALA A C 1
ATOM 2098 O O . ALA A 1 266 ? -26.285 22.683 53.397 1.00 96.25 266 ALA A O 1
ATOM 2099 N N . PHE A 1 267 ? -27.202 21.811 51.542 1.00 96.38 267 PHE A N 1
ATOM 2100 C CA . PHE A 1 267 ? -28.523 22.393 51.760 1.00 96.38 267 PHE A CA 1
ATOM 2101 C C . PHE A 1 267 ? -29.209 21.816 53.008 1.00 96.38 267 PHE A C 1
ATOM 2103 O O . PHE A 1 267 ? -29.820 22.554 53.787 1.00 96.38 267 PHE A O 1
ATOM 2110 N N . GLY A 1 268 ? -29.071 20.508 53.246 1.00 95.62 268 GLY A N 1
ATOM 2111 C CA . GLY A 1 268 ? -29.553 19.848 54.460 1.00 95.62 268 GLY A CA 1
ATOM 2112 C C . GLY A 1 268 ? -28.896 20.398 55.730 1.00 95.62 268 GLY A C 1
ATOM 2113 O O . GLY A 1 268 ? -29.595 20.708 56.698 1.00 95.62 268 GLY A O 1
ATOM 2114 N N . SER A 1 269 ? -27.575 20.595 55.705 1.00 95.44 269 SER A N 1
ATOM 2115 C CA . SER A 1 269 ? -26.813 21.214 56.797 1.00 95.44 269 SER A CA 1
ATOM 2116 C C . SER A 1 269 ? -27.282 22.646 57.075 1.00 95.44 269 SER A C 1
ATOM 2118 O O . SER A 1 269 ? -27.604 22.983 58.216 1.00 95.44 269 SER A O 1
ATOM 2120 N N . LEU A 1 270 ? -27.445 23.459 56.025 1.00 95.75 270 LEU A N 1
ATOM 2121 C CA . LEU A 1 270 ? -27.920 24.841 56.134 1.00 95.75 270 LEU A CA 1
ATOM 2122 C C . LEU A 1 270 ? -29.326 24.919 56.755 1.00 95.75 270 LEU A C 1
ATOM 2124 O O . LEU A 1 270 ? -29.596 25.745 57.629 1.00 95.75 270 LEU A O 1
ATOM 2128 N N . LYS A 1 271 ? -30.231 24.019 56.348 1.00 92.88 271 LYS A N 1
ATOM 2129 C CA . LYS A 1 271 ? -31.585 23.924 56.911 1.00 92.88 271 LYS A CA 1
ATOM 2130 C C . LYS A 1 271 ? -31.563 23.526 58.389 1.00 92.88 271 LYS A C 1
ATOM 2132 O O . LYS A 1 271 ? -32.346 24.074 59.168 1.00 92.88 271 LYS A O 1
ATOM 2137 N N . ASN A 1 272 ? -30.681 22.608 58.784 1.00 93.12 272 ASN A N 1
ATOM 2138 C CA . ASN A 1 272 ? -30.513 22.214 60.184 1.00 93.12 272 ASN A CA 1
ATOM 2139 C C . ASN A 1 272 ? -29.935 23.348 61.037 1.00 93.12 272 ASN A C 1
ATOM 2141 O O . ASN A 1 272 ? -30.478 23.615 62.106 1.00 93.12 272 ASN A O 1
ATOM 2145 N N . GLN A 1 273 ? -28.920 24.070 60.553 1.00 91.81 273 GLN A N 1
ATOM 2146 C CA . GLN A 1 273 ? -28.408 25.262 61.239 1.00 91.81 273 GLN A CA 1
ATOM 2147 C C . GLN A 1 273 ? -29.498 26.322 61.410 1.00 91.81 273 GLN A C 1
ATOM 2149 O O . GLN A 1 273 ? -29.686 26.849 62.504 1.00 91.81 273 GLN A O 1
ATOM 2154 N N . ARG A 1 274 ? -30.298 26.581 60.367 1.00 90.19 274 ARG A N 1
ATOM 2155 C CA . ARG A 1 274 ? -31.425 27.520 60.458 1.00 90.19 274 ARG A CA 1
ATOM 2156 C C . ARG A 1 274 ? -32.461 27.075 61.496 1.00 90.19 274 ARG A C 1
ATOM 2158 O O . ARG A 1 274 ? -32.992 27.912 62.218 1.00 90.19 274 ARG A O 1
ATOM 2165 N N . ARG A 1 275 ? -32.744 25.771 61.603 1.00 88.00 275 ARG A N 1
ATOM 2166 C CA . ARG A 1 275 ? -33.616 25.223 62.657 1.00 88.00 275 ARG A CA 1
ATOM 2167 C C . ARG A 1 275 ? -33.020 25.382 64.051 1.00 88.00 275 ARG A C 1
ATOM 2169 O O . ARG A 1 275 ? -33.774 25.687 64.960 1.00 88.00 275 ARG A O 1
ATOM 2176 N N . GLN A 1 276 ? -31.712 25.210 64.227 1.00 88.56 276 GLN A N 1
ATOM 2177 C CA . GLN A 1 276 ? -31.055 25.447 65.517 1.00 88.56 276 GLN A CA 1
ATOM 2178 C C . GLN A 1 276 ? -31.115 26.927 65.915 1.00 88.56 276 GLN A C 1
ATOM 2180 O O . GLN A 1 276 ? -31.438 27.232 67.057 1.00 88.56 276 GLN A O 1
ATOM 2185 N N . LEU A 1 277 ? -30.905 27.843 64.963 1.00 87.00 277 LEU A N 1
ATOM 2186 C CA . LEU A 1 277 ? -31.009 29.285 65.204 1.00 87.00 277 LEU A CA 1
ATOM 2187 C C . LEU A 1 277 ? -32.447 29.741 65.503 1.00 87.00 277 LEU A C 1
ATOM 2189 O O . LEU A 1 277 ? -32.641 30.599 66.354 1.00 87.00 277 LEU A O 1
ATOM 2193 N N . MET A 1 278 ? -33.459 29.175 64.832 1.00 83.69 278 MET A N 1
ATOM 2194 C CA . MET A 1 278 ? -34.866 29.564 65.039 1.00 83.69 278 MET A CA 1
ATOM 2195 C C . MET A 1 278 ? -35.564 28.796 66.176 1.00 83.69 278 MET A C 1
ATOM 2197 O O . MET A 1 278 ? -36.445 29.343 66.826 1.00 83.69 278 MET A O 1
ATOM 2201 N N . GLY A 1 279 ? -35.200 27.535 66.420 1.00 70.31 279 GLY A N 1
ATOM 2202 C CA . GLY A 1 279 ? -35.772 26.682 67.472 1.00 70.31 279 GLY A CA 1
ATOM 2203 C C . GLY A 1 279 ? -35.060 26.795 68.821 1.00 70.31 279 GLY A C 1
ATOM 2204 O O . GLY A 1 279 ? -35.593 26.346 69.829 1.00 70.31 279 GLY A O 1
ATOM 2205 N N . GLY A 1 280 ? -33.875 27.408 68.847 1.00 54.97 280 GLY A N 1
ATOM 2206 C CA . GLY A 1 280 ? -33.159 27.789 70.061 1.00 54.97 280 GLY A CA 1
ATOM 2207 C C . GLY A 1 280 ? -33.579 29.145 70.627 1.00 54.97 280 GLY A C 1
ATOM 2208 O O . GLY A 1 280 ? -32.903 29.630 71.527 1.00 54.97 280 GLY A O 1
ATOM 2209 N N . ALA A 1 281 ? -34.655 29.769 70.130 1.00 55.03 281 ALA A N 1
ATOM 2210 C CA . ALA A 1 281 ? -35.300 30.849 70.864 1.00 55.03 281 ALA A CA 1
ATOM 2211 C C . ALA A 1 281 ? -35.974 30.212 72.092 1.00 55.03 281 ALA A C 1
ATOM 2213 O O . ALA A 1 281 ? -36.964 29.494 71.920 1.00 55.03 281 ALA A O 1
ATOM 2214 N N . PRO A 1 282 ? -35.435 30.387 73.315 1.00 56.16 282 PRO A N 1
ATOM 2215 C CA . PRO A 1 282 ? -36.070 29.837 74.496 1.00 56.16 282 PRO A CA 1
ATOM 2216 C C . PRO A 1 282 ? -37.494 30.380 74.549 1.00 56.16 282 PRO A C 1
ATOM 2218 O O . PRO A 1 282 ? -37.716 31.587 74.447 1.00 56.16 282 PRO A O 1
ATOM 2221 N N . SER A 1 283 ? -38.461 29.489 74.739 1.00 54.09 283 SER A N 1
ATOM 2222 C CA . SER A 1 283 ? -39.834 29.815 75.118 1.00 54.09 283 SER A CA 1
ATOM 2223 C C . SER A 1 283 ? -39.875 30.387 76.544 1.00 54.09 283 SER A C 1
ATOM 2225 O O . SER A 1 283 ? -40.629 29.926 77.395 1.00 54.09 283 SER A O 1
ATOM 2227 N N . ALA A 1 284 ? -39.025 31.369 76.830 1.00 52.78 284 ALA A N 1
ATOM 2228 C CA . ALA A 1 284 ? -38.955 32.102 78.075 1.00 52.78 284 ALA A CA 1
ATOM 2229 C C . ALA A 1 284 ? -39.828 33.359 77.996 1.00 52.78 284 ALA A C 1
ATOM 2231 O O . ALA A 1 284 ? -39.393 34.415 78.421 1.00 52.78 284 ALA A O 1
ATOM 2232 N N . VAL A 1 285 ? -41.046 33.259 77.448 1.00 59.56 285 VAL A N 1
ATOM 2233 C CA . VAL A 1 285 ? -42.138 34.188 77.782 1.00 59.56 285 VAL A CA 1
ATOM 2234 C C . VAL A 1 285 ? -43.498 33.480 77.651 1.00 59.56 285 VAL A C 1
ATOM 2236 O O . VAL A 1 285 ? -44.165 33.588 76.625 1.00 59.56 285 VAL A O 1
ATOM 2239 N N . PRO A 1 286 ? -43.967 32.805 78.710 1.00 48.88 286 PRO A N 1
ATOM 2240 C CA . PRO A 1 286 ? -45.384 32.791 79.031 1.00 48.88 286 PRO A CA 1
ATOM 2241 C C . PRO A 1 286 ? -45.555 33.448 80.404 1.00 48.88 286 PRO A C 1
ATOM 2243 O O . PRO A 1 286 ? -45.779 32.768 81.397 1.00 48.88 286 PRO A O 1
ATOM 2246 N N . ALA A 1 287 ? -45.355 34.765 80.488 1.00 52.47 287 ALA A N 1
ATOM 2247 C CA . ALA A 1 287 ? -45.626 35.493 81.734 1.00 52.47 287 ALA A CA 1
ATOM 2248 C C . ALA A 1 287 ? -46.046 36.963 81.567 1.00 52.47 287 ALA A C 1
ATOM 2250 O O . ALA A 1 287 ? -46.499 37.547 82.538 1.00 52.47 287 ALA A O 1
ATOM 2251 N N . VAL A 1 288 ? -45.928 37.578 80.379 1.00 53.69 288 VAL A N 1
ATOM 2252 C CA . VAL A 1 288 ? -46.203 39.030 80.227 1.00 53.69 288 VAL A CA 1
ATOM 2253 C C . VAL A 1 288 ? -47.304 39.345 79.201 1.00 53.69 288 VAL A C 1
ATOM 2255 O O . VAL A 1 288 ? -47.771 40.472 79.111 1.00 53.69 288 VAL A O 1
ATOM 2258 N N . ALA A 1 289 ? -47.798 38.354 78.450 1.00 51.19 289 ALA A N 1
ATOM 2259 C CA . ALA A 1 289 ? -48.861 38.578 77.462 1.00 51.19 289 ALA A CA 1
ATOM 2260 C C . ALA A 1 289 ? -50.293 38.437 78.023 1.00 51.19 289 ALA A C 1
ATOM 2262 O O . ALA A 1 289 ? -51.242 38.732 77.302 1.00 51.19 289 ALA A O 1
ATOM 2263 N N . SER A 1 290 ? -50.472 38.021 79.286 1.00 50.78 290 SER A N 1
ATOM 2264 C CA . SER A 1 290 ? -51.795 37.978 79.933 1.00 50.78 290 SER A CA 1
ATOM 2265 C C . SER A 1 290 ? -52.240 39.315 80.535 1.00 50.78 290 SER A C 1
ATOM 2267 O O . SER A 1 290 ? -53.432 39.471 80.778 1.00 50.78 290 SER A O 1
ATOM 2269 N N . ASP A 1 291 ? -51.338 40.290 80.703 1.00 50.66 291 ASP A N 1
ATOM 2270 C CA . ASP A 1 291 ? -51.677 41.580 81.334 1.00 50.66 291 ASP A CA 1
ATOM 2271 C C . ASP A 1 291 ? -51.956 42.706 80.324 1.00 50.66 291 ASP A C 1
ATOM 2273 O O . ASP A 1 291 ? -52.644 43.669 80.641 1.00 50.66 291 ASP A O 1
ATOM 2277 N N . ALA A 1 292 ? -51.517 42.578 79.067 1.00 50.22 292 ALA A N 1
ATOM 2278 C CA . ALA A 1 292 ? -51.707 43.628 78.057 1.00 50.22 292 ALA A CA 1
ATOM 2279 C C . ALA A 1 292 ? -53.025 43.518 77.259 1.00 50.22 292 ALA A C 1
ATOM 2281 O O . ALA A 1 292 ? -53.346 44.404 76.468 1.00 50.22 292 ALA A O 1
ATOM 2282 N N . GLN A 1 293 ? -53.807 42.447 77.446 1.00 49.69 293 GLN A N 1
ATOM 2283 C CA . GLN A 1 293 ? -55.065 42.225 76.715 1.00 49.69 293 GLN A CA 1
ATOM 2284 C C . GLN A 1 293 ? -56.316 42.775 77.431 1.00 49.69 293 GLN A C 1
ATOM 2286 O O . GLN A 1 293 ? -57.422 42.628 76.908 1.00 49.69 293 GLN A O 1
ATOM 2291 N N . ALA A 1 294 ? -56.153 43.443 78.581 1.00 50.25 294 ALA A N 1
ATOM 2292 C CA . ALA A 1 294 ? -57.248 44.042 79.351 1.00 50.25 294 ALA A CA 1
ATOM 2293 C C . ALA A 1 294 ? -57.453 45.559 79.129 1.00 50.25 294 ALA A C 1
ATOM 2295 O O . ALA A 1 294 ? -58.535 46.051 79.433 1.00 50.25 294 ALA A O 1
ATOM 2296 N N . GLU A 1 295 ? -56.491 46.302 78.561 1.00 48.59 295 GLU A N 1
ATOM 2297 C CA . GLU A 1 295 ? -56.562 47.783 78.521 1.00 48.59 295 GLU A CA 1
ATOM 2298 C C . GLU A 1 295 ? -56.695 48.432 77.132 1.00 48.59 295 GLU A C 1
ATOM 2300 O O . GLU A 1 295 ? -56.964 49.622 77.029 1.00 48.59 295 GLU A O 1
ATOM 2305 N N . GLY A 1 296 ? -56.589 47.684 76.035 1.00 46.62 296 GLY A N 1
ATOM 2306 C CA . GLY A 1 296 ? -56.577 48.265 74.682 1.00 46.62 296 GLY A CA 1
ATOM 2307 C C . GLY A 1 296 ? -57.903 48.206 73.923 1.00 46.62 296 GLY A C 1
ATOM 2308 O O . GLY A 1 296 ? -57.880 48.058 72.704 1.00 46.62 296 GLY A O 1
ATOM 2309 N N . LYS A 1 297 ? -59.055 48.217 74.609 1.00 48.44 297 LYS A N 1
ATOM 2310 C CA . LYS A 1 297 ? -60.393 48.093 73.994 1.00 48.44 297 LYS A CA 1
ATOM 2311 C C . LYS A 1 297 ? -61.243 49.350 74.196 1.00 48.44 297 LYS A C 1
ATOM 2313 O O . LYS A 1 297 ? -62.396 49.258 74.593 1.00 48.44 297 LYS A O 1
ATOM 2318 N N . ALA A 1 298 ? -60.672 50.514 73.923 1.00 51.09 298 ALA A N 1
ATOM 2319 C CA . ALA A 1 298 ? -61.412 51.755 73.732 1.00 51.09 298 ALA A CA 1
ATOM 2320 C C . ALA A 1 298 ? -60.507 52.725 72.974 1.00 51.09 298 ALA A C 1
ATOM 2322 O O . ALA A 1 298 ? -59.642 53.350 73.571 1.00 51.09 298 ALA A O 1
ATOM 2323 N N . ASP A 1 299 ? -60.605 52.744 71.647 1.00 47.84 299 ASP A N 1
ATOM 2324 C CA . ASP A 1 299 ? -60.901 53.981 70.920 1.00 47.84 299 ASP A CA 1
ATOM 2325 C C . ASP A 1 299 ? -60.620 53.863 69.419 1.00 47.84 299 ASP A C 1
ATOM 2327 O O . ASP A 1 299 ? -59.583 53.370 68.978 1.00 47.84 299 ASP A O 1
ATOM 2331 N N . ARG A 1 300 ? -61.568 54.445 68.677 1.00 44.25 300 ARG A N 1
ATOM 2332 C CA . ARG A 1 300 ? -61.489 54.963 67.304 1.00 44.25 300 ARG A CA 1
ATOM 2333 C C . ARG A 1 300 ? -61.635 54.001 66.123 1.00 44.25 300 ARG A C 1
ATOM 2335 O O . ARG A 1 300 ? -60.685 53.482 65.552 1.00 44.25 300 ARG A O 1
ATOM 2342 N N . GLU A 1 301 ? -62.905 53.848 65.744 1.00 40.97 301 GLU A N 1
ATOM 2343 C CA . GLU A 1 301 ? -63.508 54.491 64.555 1.00 40.97 301 GLU A CA 1
ATOM 2344 C C . GLU A 1 301 ? -62.616 54.687 63.305 1.00 40.97 301 GLU A C 1
ATOM 2346 O O . GLU A 1 301 ? -61.725 55.529 63.301 1.00 40.97 301 GLU A O 1
ATOM 2351 N N . GLN A 1 302 ? -62.925 53.890 62.263 1.00 44.44 302 GLN A N 1
ATOM 2352 C CA . GLN A 1 302 ? -63.304 54.227 60.860 1.00 44.44 302 GLN A CA 1
ATOM 2353 C C . GLN A 1 302 ? -62.793 55.527 60.170 1.00 44.44 302 GLN A C 1
ATOM 2355 O O . GLN A 1 302 ? -62.575 56.517 60.858 1.00 44.44 302 GLN A O 1
ATOM 2360 N N . PRO A 1 303 ? -62.785 55.640 58.807 1.00 50.41 303 PRO A N 1
ATOM 2361 C CA . PRO A 1 303 ? -63.185 54.683 57.748 1.00 50.41 303 PRO A CA 1
ATOM 2362 C C . PRO A 1 303 ? -62.226 54.563 56.516 1.00 50.41 303 PRO A C 1
ATOM 2364 O O . PRO A 1 303 ? -61.295 55.340 56.353 1.00 50.41 303 PRO A O 1
ATOM 2367 N N . GLU A 1 304 ? -62.512 53.541 55.684 1.00 44.84 304 GLU A N 1
ATOM 2368 C CA . GLU A 1 304 ? -62.428 53.344 54.201 1.00 44.84 304 GLU A CA 1
ATOM 2369 C C . GLU A 1 304 ? -61.876 54.435 53.228 1.00 44.84 304 GLU A C 1
ATOM 2371 O O . GLU A 1 304 ? -61.730 55.587 53.621 1.00 44.84 304 GLU A O 1
ATOM 2376 N N . PRO A 1 305 ? -61.782 54.210 51.882 1.00 55.56 305 PRO A N 1
ATOM 2377 C CA . PRO A 1 305 ? -61.586 53.004 51.037 1.00 55.56 305 PRO A CA 1
ATOM 2378 C C . PRO A 1 305 ? -60.554 53.236 49.884 1.00 55.56 305 PRO A C 1
ATOM 2380 O O . PRO A 1 305 ? -60.117 54.357 49.637 1.00 55.56 305 PRO A O 1
ATOM 2383 N N . GLY A 1 306 ? -60.216 52.217 49.073 1.00 44.66 306 GLY A N 1
ATOM 2384 C CA . GLY A 1 306 ? -59.449 52.461 47.835 1.00 44.66 306 GLY A CA 1
ATOM 2385 C C . GLY A 1 306 ? -59.169 51.255 46.928 1.00 44.66 306 GLY A C 1
ATOM 2386 O O . GLY A 1 306 ? -58.298 50.445 47.217 1.00 44.66 306 GLY A O 1
ATOM 2387 N N . LYS A 1 307 ? -59.899 51.196 45.803 1.00 45.25 307 LYS A N 1
ATOM 2388 C CA . LYS A 1 307 ? -59.691 50.396 44.567 1.00 45.25 307 LYS A CA 1
ATOM 2389 C C . LYS A 1 307 ? -58.217 50.422 44.099 1.00 45.25 307 LYS A C 1
ATOM 2391 O O . LYS A 1 307 ? -57.561 51.432 44.305 1.00 45.25 307 LYS A O 1
ATOM 2396 N N . THR A 1 308 ? -57.650 49.397 43.452 1.00 50.47 308 THR A N 1
ATOM 2397 C CA . THR A 1 308 ? -57.812 48.993 42.027 1.00 50.47 308 THR A CA 1
ATOM 2398 C C . THR A 1 308 ? -57.111 47.624 41.821 1.00 50.47 308 THR A C 1
ATOM 2400 O O . THR A 1 308 ? -56.077 47.369 42.421 1.00 50.47 308 THR A O 1
ATOM 2403 N N . SER A 1 309 ? -57.685 46.605 41.168 1.00 45.62 309 SER A N 1
ATOM 2404 C CA . SER A 1 309 ? -57.789 46.374 39.710 1.00 45.62 309 SER A CA 1
ATOM 2405 C C . SER A 1 309 ? -56.483 46.549 38.912 1.00 45.62 309 SER A C 1
ATOM 2407 O O . SER A 1 309 ? -56.083 47.679 38.656 1.00 45.62 309 SER A O 1
ATOM 2409 N N . GLY A 1 310 ? -55.935 45.449 38.379 1.00 47.59 310 GLY A N 1
ATOM 2410 C CA . GLY A 1 310 ? -55.070 45.452 37.187 1.00 47.59 310 GLY A CA 1
ATOM 2411 C C . GLY A 1 310 ? -54.101 44.262 37.152 1.00 47.59 310 GLY A C 1
ATOM 2412 O O . GLY A 1 310 ? -53.210 44.204 37.982 1.00 47.59 310 GLY A O 1
ATOM 2413 N N . VAL A 1 311 ? -54.336 43.190 36.389 1.00 51.94 311 VAL A N 1
ATOM 2414 C CA . VAL A 1 311 ? -54.160 42.994 34.928 1.00 51.94 311 VAL A CA 1
ATOM 2415 C C . VAL A 1 311 ? -52.960 42.072 34.656 1.00 51.94 311 VAL A C 1
ATOM 2417 O O . VAL A 1 311 ? -51.887 42.200 35.233 1.00 51.94 311 VAL A O 1
ATOM 2420 N N . ALA A 1 312 ? -53.236 41.119 33.768 1.00 50.62 312 ALA A N 1
ATOM 2421 C CA . ALA A 1 312 ? -52.385 40.128 33.131 1.00 50.62 312 ALA A CA 1
ATOM 2422 C C . ALA A 1 312 ? -51.060 40.644 32.538 1.00 50.62 312 ALA A C 1
ATOM 2424 O O . ALA A 1 312 ? -50.943 41.794 32.125 1.00 50.62 312 ALA A O 1
ATOM 2425 N N . GLY A 1 313 ? -50.116 39.717 32.363 1.00 50.31 313 GLY A N 1
ATOM 2426 C CA . GLY A 1 313 ? -48.949 39.885 31.502 1.00 50.31 313 GLY A CA 1
ATOM 2427 C C . GLY A 1 313 ? -48.419 38.531 31.044 1.00 50.31 313 GLY A C 1
ATOM 2428 O O . GLY A 1 313 ? -47.678 37.877 31.770 1.00 50.31 313 GLY A O 1
ATOM 2429 N N . ALA A 1 314 ? -48.847 38.117 29.853 1.00 50.72 314 ALA A N 1
ATOM 2430 C CA . ALA A 1 314 ? -48.264 37.043 29.061 1.00 50.72 314 ALA A CA 1
ATOM 2431 C C . ALA A 1 314 ? -47.176 37.614 28.134 1.00 50.72 314 ALA A C 1
ATOM 2433 O O . ALA A 1 314 ? -47.345 38.716 27.619 1.00 50.72 314 ALA A O 1
ATOM 2434 N N . ALA A 1 315 ? -46.104 36.852 27.923 1.00 52.59 315 ALA A N 1
ATOM 2435 C CA . ALA A 1 315 ? -45.149 36.891 26.802 1.00 52.59 315 ALA A CA 1
ATOM 2436 C C . ALA A 1 315 ? -44.222 35.681 27.047 1.00 52.59 315 ALA A C 1
ATOM 2438 O O . ALA A 1 315 ? -43.685 35.557 28.144 1.00 52.59 315 ALA A O 1
ATOM 2439 N N . ASP A 1 316 ? -44.090 34.642 26.228 1.00 54.34 316 ASP A N 1
ATOM 2440 C CA . ASP A 1 316 ? -43.964 34.515 24.773 1.00 54.34 316 ASP A CA 1
ATOM 2441 C C . ASP A 1 316 ? -42.834 35.368 24.183 1.00 54.34 316 ASP A C 1
ATOM 2443 O O . ASP A 1 316 ? -42.958 36.584 24.059 1.00 54.34 316 ASP A O 1
ATOM 2447 N N . ASN A 1 317 ? -41.711 34.712 23.872 1.00 54.22 317 ASN A N 1
ATOM 2448 C CA . ASN A 1 317 ? -40.969 34.955 22.639 1.00 54.22 317 ASN A CA 1
ATOM 2449 C C . ASN A 1 317 ? -39.923 33.862 22.380 1.00 54.22 317 ASN A C 1
ATOM 2451 O O . ASN A 1 317 ? -39.010 33.624 23.172 1.00 54.22 317 ASN A O 1
ATOM 2455 N N . MET A 1 318 ? -40.091 33.248 21.210 1.00 52.72 318 MET A N 1
ATOM 2456 C CA . MET A 1 318 ? -39.085 32.561 20.407 1.00 52.72 318 MET A CA 1
ATOM 2457 C C . MET A 1 318 ? -37.994 33.537 19.939 1.00 52.72 318 MET A C 1
ATOM 2459 O O . MET A 1 318 ? -38.336 34.647 19.534 1.00 52.72 318 MET A O 1
ATOM 2463 N N . VAL A 1 319 ? -36.737 33.076 19.899 1.00 57.66 319 VAL A N 1
ATOM 2464 C CA . VAL A 1 319 ? -35.840 33.055 18.718 1.00 57.66 319 VAL A CA 1
ATOM 2465 C C . VAL A 1 319 ? -34.923 31.844 18.870 1.00 57.66 319 VAL A C 1
ATOM 2467 O O . VAL A 1 319 ? -34.395 31.661 19.990 1.00 57.66 319 VAL A O 1
#

Sequence (319 aa):
MPSLLRLLRVVAWAFVGVVALIAVFVILPSPAVLESTLENNIRDGLPVMRAYKVEQFMPHSIFTSDARRPLKDAFAIKWTYDENNNTLLVNDIPHFRLHPEYNNSHMQDEPVMGQPTTVPVFVGNLDGINLPWLNLADATLMLRDIMPIHGPEYATFKLRVAGAMRHRKDGALIYEMFVAPPPAASAHHLPALLTLTYEPGILGPTFQFPQTPFSASPSITFPIRRAIVYILAPVVFTVIPALMIAGYAVRIAFWVTVGWLLWAIAFGSLKNQRRQLMGGAPSAVPAVASDAQAEGKADREQPEPGKTSGVAGAADNMV

Organism: NCBI:txid1759441

Solvent-accessible surface area (backbone atoms only — not comparable to full-atom values): 18860 Å² total; per-residue (Å²): 112,74,65,59,57,51,50,54,50,52,53,52,51,51,50,53,50,52,54,49,51,51,50,50,58,68,69,53,71,43,51,78,62,60,64,70,58,51,36,48,35,25,66,73,42,36,76,39,56,37,20,34,36,37,80,66,55,45,63,86,86,62,63,56,78,77,68,56,54,94,61,58,46,26,35,38,49,37,37,28,32,40,74,91,72,38,27,42,20,53,65,86,39,84,75,42,73,64,67,88,81,65,75,86,85,76,77,66,98,64,64,51,70,50,75,70,42,81,42,74,32,44,45,13,49,72,78,73,79,52,61,91,69,52,36,67,18,40,41,28,52,48,47,44,71,70,37,59,91,81,46,68,59,66,39,77,42,35,36,23,44,33,39,33,75,46,89,49,97,72,65,33,38,36,36,37,29,38,55,43,79,75,53,96,86,68,57,90,74,60,62,46,69,36,37,37,38,38,45,77,91,51,94,60,66,47,60,47,65,54,62,74,93,51,24,34,43,52,22,83,47,38,66,60,48,51,53,50,45,66,59,45,48,59,47,56,71,48,52,49,56,50,51,51,52,51,49,51,51,53,54,50,53,50,51,51,53,50,52,51,51,52,49,52,52,53,52,50,50,53,53,51,51,51,46,52,67,63,66,62,55,74,87,82,75,90,79,69,75,81,70,67,77,78,76,81,85,80,84,80,82,87,80,90,86,81,91,81,91,85,84,89,85,89,77,90,82,89,132

Foldseek 3Di:
DVVVVVVVVVVVVVVVVLVVLVVCLQPDFFDFDDQVVQQVCQQVQHKFKKKFFCPQQPPPVPDDPLVPPPFFGMWMWIWGADPVQRFIDIPNHTDDRDDPCPPPPDDDQDWDKADWDKDKIATAGPPPPDDPRHARALRRVLCQLLPPVVNGDIDIWTKMKTWGQDPPVQRKIKIFIGTPPQDPPPNPRHHGQKMWIDGPPDDGIGIDGDDPPRMGTGGPCSVVSSVSCVVNSCCCVPVVVVVVVVVVVVVVVVVVVVVVVVVVVVVVVVVVVVCCVVVPPPPPDPPPVVPPVPPPPDDDDDDDDDDDDDDDDDDDDDD

Radius of gyration: 41.06 Å; Cα contacts (8 Å, |Δi|>4): 418; chains: 1; bounding box: 92×70×120 Å

Mean predicted aligned error: 12.09 Å

pLDDT: mean 79.73, std 16.82, range [40.97, 98.06]

Secondary structure (DSSP, 8-state):
-HHHHHHHHHHHHHHHHHHHHHHHHHHS--PPPPHHHHHHHHHTT--EEEEEEHHHHS-TTS--TTTTSTT--EEEEEEEEETTTTEEEETTEEEEE--S---TT---SS-EEPPPEEEEEEEE--SSSS-TTS-HHHHHHHHHHHGGGG---EEEEEEEEEEEE---TT--EEEEEEESPPPTTTGGGSPPSEEEEE-TTSSS-EEE-PPTTTEEPPPTTHHHHHHHHHHHHHHHHHHHHHHHHHHHHHHHHHHHHHHHHHHHHHHHHHHHHHHHHHHTS----SSSSSSTTSS------------------------